Protein AF-A0A3D4YLK8-F1 (afdb_monomer)

Nearest PDB structures (foldseek):
  4l7t-assembly1_A  TM=2.571E-01  e=5.185E+00  Bacteroides fragilis NCTC 9343
  7n6g-assembly1_1N  TM=1.766E-01  e=8.362E+00  Chlamydomonas reinhardtii

Structure (mmCIF, N/CA/C/O backbone):
data_AF-A0A3D4YLK8-F1
#
_entry.id   AF-A0A3D4YLK8-F1
#
loop_
_atom_site.group_PDB
_atom_site.id
_atom_site.type_symbol
_atom_site.label_atom_id
_atom_site.label_alt_id
_atom_site.label_comp_id
_atom_site.label_asym_id
_atom_site.label_entity_id
_atom_site.label_seq_id
_atom_site.pdbx_PDB_ins_code
_atom_site.Cartn_x
_atom_site.Cartn_y
_atom_site.Cartn_z
_atom_site.occupancy
_atom_site.B_iso_or_equiv
_atom_site.auth_seq_id
_atom_site.auth_comp_id
_atom_site.auth_asym_id
_atom_site.auth_atom_id
_atom_site.pdbx_PDB_model_num
ATOM 1 N N . MET A 1 1 ? 10.518 -6.951 -4.422 1.00 59.66 1 MET A N 1
ATOM 2 C CA . MET A 1 1 ? 11.025 -7.554 -3.168 1.00 59.66 1 MET A CA 1
ATOM 3 C C . MET A 1 1 ? 10.372 -6.796 -2.038 1.00 59.66 1 MET A C 1
ATOM 5 O O . MET A 1 1 ? 10.614 -5.602 -1.946 1.00 59.66 1 MET A O 1
ATOM 9 N N . ASP A 1 2 ? 9.575 -7.456 -1.205 1.00 64.88 2 ASP A N 1
ATOM 10 C CA . ASP A 1 2 ? 8.962 -6.783 -0.062 1.00 64.88 2 ASP A CA 1
ATOM 11 C C . ASP A 1 2 ? 9.838 -6.940 1.177 1.00 64.88 2 ASP A C 1
ATOM 13 O O . ASP A 1 2 ? 10.050 -8.053 1.664 1.00 64.88 2 ASP A O 1
ATOM 17 N N . TYR A 1 3 ? 10.297 -5.823 1.742 1.00 71.12 3 TYR A N 1
ATOM 18 C CA . TYR A 1 3 ? 10.792 -5.815 3.115 1.00 71.12 3 TYR A CA 1
ATOM 19 C C . TYR A 1 3 ? 9.595 -5.954 4.060 1.00 71.12 3 TYR A C 1
ATOM 21 O O . TYR A 1 3 ? 8.990 -4.958 4.438 1.00 71.12 3 TYR A O 1
ATOM 29 N N . SER A 1 4 ? 9.215 -7.179 4.420 1.00 73.62 4 SER A N 1
ATOM 30 C CA . SER A 1 4 ? 8.048 -7.430 5.275 1.00 73.62 4 SER A CA 1
ATOM 31 C C . SER A 1 4 ? 8.430 -8.143 6.560 1.00 73.62 4 SER A C 1
ATOM 33 O O . SER A 1 4 ? 9.078 -9.185 6.535 1.00 73.62 4 SER A O 1
ATOM 35 N N . ARG A 1 5 ? 8.003 -7.583 7.698 1.00 75.50 5 ARG A N 1
ATOM 36 C CA . ARG A 1 5 ? 8.274 -8.145 9.032 1.00 75.50 5 ARG A CA 1
ATOM 37 C C . ARG A 1 5 ? 7.361 -9.310 9.402 1.00 75.50 5 ARG A C 1
ATOM 39 O O . ARG A 1 5 ? 7.749 -10.132 10.219 1.00 75.50 5 ARG A O 1
ATOM 46 N N . PHE A 1 6 ? 6.172 -9.385 8.810 1.00 79.12 6 PHE A N 1
ATOM 47 C CA . PHE A 1 6 ? 5.219 -10.476 9.002 1.00 79.12 6 PHE A CA 1
ATOM 48 C C . PHE A 1 6 ? 4.384 -10.647 7.736 1.00 79.12 6 PHE A C 1
ATOM 50 O O . PHE A 1 6 ? 4.099 -9.669 7.041 1.00 79.12 6 PHE A O 1
ATOM 57 N N . ASN A 1 7 ? 3.952 -11.875 7.453 1.00 85.62 7 ASN A N 1
ATOM 58 C CA . ASN A 1 7 ? 2.941 -12.108 6.429 1.00 85.62 7 ASN A CA 1
ATOM 59 C C . ASN A 1 7 ? 1.551 -11.743 6.980 1.00 85.62 7 ASN A C 1
ATOM 61 O O . ASN A 1 7 ? 0.948 -12.527 7.709 1.00 85.62 7 ASN A O 1
ATOM 65 N N . TYR A 1 8 ? 1.038 -10.560 6.629 1.00 88.25 8 TYR A N 1
ATOM 66 C CA . TYR A 1 8 ? -0.307 -10.124 7.030 1.00 88.25 8 TYR A CA 1
ATOM 67 C C . TYR A 1 8 ? -1.415 -10.586 6.071 1.00 88.25 8 TYR A C 1
ATOM 69 O O . TYR A 1 8 ? -2.594 -10.397 6.368 1.00 88.25 8 TYR A O 1
ATOM 77 N N . VAL A 1 9 ? -1.068 -11.211 4.943 1.00 92.50 9 VAL A N 1
ATOM 78 C CA . VAL A 1 9 ? -2.023 -11.661 3.917 1.00 92.50 9 VAL A CA 1
ATOM 79 C C . VAL A 1 9 ? -2.554 -13.059 4.217 1.00 92.50 9 VAL A C 1
ATOM 81 O O . VAL A 1 9 ? -3.746 -13.307 4.025 1.00 92.50 9 VAL A O 1
ATOM 84 N N . ALA A 1 10 ? -1.696 -13.952 4.713 1.00 93.44 10 ALA A N 1
ATOM 85 C CA . ALA A 1 10 ? -2.058 -15.319 5.073 1.00 93.44 10 ALA A CA 1
ATOM 86 C C . ALA A 1 10 ? -3.246 -15.345 6.044 1.00 93.44 10 ALA A C 1
ATOM 88 O O . ALA A 1 10 ? -3.291 -14.594 7.022 1.00 93.44 10 ALA A O 1
ATOM 89 N N . GLN A 1 11 ? -4.221 -16.203 5.768 1.00 94.88 11 GLN A N 1
ATOM 90 C CA . GLN A 1 11 ? -5.397 -16.404 6.602 1.00 94.88 11 GLN A CA 1
ATOM 91 C C . GLN A 1 11 ? -5.297 -17.735 7.361 1.00 94.88 11 GLN A C 1
ATOM 93 O O . GLN A 1 11 ? -4.636 -18.662 6.891 1.00 94.88 11 GLN A O 1
ATOM 98 N N . PRO A 1 12 ? -5.965 -17.878 8.522 1.00 92.62 12 PRO A N 1
ATOM 99 C CA . PRO A 1 12 ? -5.984 -19.143 9.260 1.00 92.62 12 PRO A CA 1
ATOM 100 C C . PRO A 1 12 ? -6.415 -20.344 8.405 1.00 92.62 12 PRO A C 1
ATOM 102 O O . PRO A 1 12 ? -5.896 -21.444 8.572 1.00 92.62 12 PRO A O 1
ATOM 105 N N . GLU A 1 13 ? -7.335 -20.125 7.465 1.00 95.50 13 GLU A N 1
ATOM 106 C CA . GLU A 1 13 ? -7.874 -21.152 6.573 1.00 95.50 13 GLU A CA 1
ATOM 107 C C . GLU A 1 13 ? -6.857 -21.649 5.527 1.00 95.50 13 GLU A C 1
ATOM 109 O O . GLU A 1 13 ? -7.049 -22.723 4.956 1.00 95.50 13 GLU A O 1
ATOM 114 N N . ASP A 1 14 ? -5.753 -20.924 5.315 1.00 95.00 14 ASP A N 1
ATOM 115 C CA . ASP A 1 14 ? -4.678 -21.326 4.401 1.00 95.00 14 ASP A CA 1
ATOM 116 C C . ASP A 1 14 ? -3.783 -22.428 4.999 1.00 95.00 14 ASP A C 1
ATOM 118 O O . ASP A 1 14 ? -3.022 -23.064 4.274 1.00 95.00 14 ASP A O 1
ATOM 122 N N . ASN A 1 15 ? -3.878 -22.682 6.313 1.00 93.50 15 ASN A N 1
ATOM 123 C CA . ASN A 1 15 ? -3.117 -23.713 7.035 1.00 93.50 15 ASN A CA 1
ATOM 124 C C . ASN A 1 15 ? -1.590 -23.645 6.808 1.00 93.50 15 ASN A C 1
ATOM 126 O O . ASN A 1 15 ? -0.905 -24.670 6.803 1.00 93.50 15 ASN A O 1
ATOM 130 N N . ILE A 1 16 ? -1.049 -22.437 6.627 1.00 91.94 16 ILE A N 1
ATOM 131 C CA . ILE A 1 16 ? 0.391 -22.213 6.471 1.00 91.94 16 ILE A CA 1
ATOM 132 C C . ILE A 1 16 ? 1.078 -22.423 7.825 1.00 91.94 16 ILE A C 1
ATOM 134 O O . ILE A 1 16 ? 0.608 -21.935 8.857 1.00 91.94 16 ILE A O 1
ATOM 138 N N . ALA A 1 17 ? 2.196 -23.150 7.838 1.00 90.00 17 ALA A N 1
ATOM 139 C CA . ALA A 1 17 ? 2.952 -23.366 9.063 1.00 90.00 17 ALA A CA 1
ATOM 140 C C . ALA A 1 17 ? 3.498 -22.036 9.610 1.00 90.00 17 ALA A C 1
ATOM 142 O O . ALA A 1 17 ? 3.922 -21.166 8.854 1.00 90.00 17 ALA A O 1
ATOM 143 N N . LEU A 1 18 ? 3.554 -21.895 10.941 1.00 85.25 18 LEU A N 1
ATOM 144 C CA . LEU A 1 18 ? 4.054 -20.673 11.587 1.00 85.25 18 LEU A CA 1
ATOM 145 C C . LEU A 1 18 ? 5.471 -20.299 11.113 1.00 85.25 18 LEU A C 1
ATOM 147 O O . LEU A 1 18 ? 5.769 -19.126 10.917 1.00 85.25 18 LEU A O 1
ATOM 151 N N . ALA A 1 19 ? 6.329 -21.298 10.896 1.00 86.62 19 ALA A N 1
ATOM 152 C CA . ALA A 1 19 ? 7.689 -21.089 10.404 1.00 86.62 19 ALA A CA 1
ATOM 153 C C . ALA A 1 19 ? 7.737 -20.454 9.001 1.00 86.62 19 ALA A C 1
ATOM 155 O O . ALA A 1 19 ? 8.701 -19.762 8.694 1.00 86.62 19 ALA A O 1
ATOM 156 N N . ASP A 1 20 ? 6.691 -20.638 8.192 1.00 85.38 20 ASP A N 1
ATOM 157 C CA . ASP A 1 20 ? 6.612 -20.148 6.812 1.00 85.38 20 ASP A CA 1
ATOM 158 C C . ASP A 1 20 ? 5.957 -18.756 6.704 1.00 85.38 20 ASP A C 1
ATOM 160 O O . ASP A 1 20 ? 5.939 -18.158 5.629 1.00 85.38 20 ASP A O 1
ATOM 164 N N . ILE A 1 21 ? 5.420 -18.215 7.807 1.00 84.19 21 ILE A N 1
ATOM 165 C CA . ILE A 1 21 ? 4.875 -16.841 7.880 1.00 84.19 21 ILE A CA 1
ATOM 166 C C . ILE A 1 21 ? 5.790 -15.862 8.631 1.00 84.19 21 ILE A C 1
ATOM 168 O O . ILE A 1 21 ? 5.500 -14.662 8.682 1.00 84.19 21 ILE A O 1
ATOM 172 N N . VAL A 1 22 ? 6.896 -16.360 9.190 1.00 83.69 22 VAL A N 1
ATOM 173 C CA . VAL A 1 22 ? 7.987 -15.555 9.755 1.00 83.69 22 VAL A CA 1
ATOM 174 C C . VAL A 1 22 ? 8.966 -15.190 8.628 1.00 83.69 22 VAL A C 1
ATOM 176 O O . VAL A 1 22 ? 9.248 -16.039 7.781 1.00 83.69 22 VAL A O 1
ATOM 179 N N . PRO A 1 23 ? 9.501 -13.955 8.579 1.00 82.62 23 PRO A N 1
ATOM 180 C CA . PRO A 1 23 ? 10.422 -13.554 7.519 1.00 82.62 23 PRO A CA 1
ATOM 181 C C . PRO A 1 23 ? 11.670 -14.434 7.448 1.00 82.62 23 PRO A C 1
ATOM 183 O O . PRO A 1 23 ? 12.274 -14.774 8.466 1.00 82.62 23 PRO A O 1
ATOM 186 N N . GLY A 1 24 ? 12.093 -14.732 6.225 1.00 86.00 24 GLY A N 1
ATOM 187 C CA . GLY A 1 24 ? 13.302 -15.490 5.926 1.00 86.00 24 GLY A CA 1
ATOM 188 C C . GLY A 1 24 ? 13.915 -15.055 4.597 1.00 86.00 24 GLY A C 1
ATOM 189 O O . GLY A 1 24 ? 13.564 -14.012 4.054 1.00 86.00 24 GLY A O 1
ATOM 190 N N . ILE A 1 25 ? 14.829 -15.868 4.064 1.00 87.06 25 ILE A N 1
ATOM 191 C CA . ILE A 1 25 ? 15.484 -15.607 2.775 1.00 87.06 25 ILE A CA 1
ATOM 192 C C . ILE A 1 25 ? 14.524 -15.968 1.635 1.00 87.06 25 ILE A C 1
ATOM 194 O O . ILE A 1 25 ? 14.242 -17.150 1.394 1.00 87.06 25 ILE A O 1
ATOM 198 N N . GLY A 1 26 ? 14.055 -14.954 0.913 1.00 86.88 26 GLY A N 1
ATOM 199 C CA . GLY A 1 26 ? 13.123 -15.088 -0.196 1.00 86.88 26 GLY A CA 1
ATOM 200 C C . GLY A 1 26 ? 13.788 -15.412 -1.542 1.00 86.88 26 GLY A C 1
ATOM 201 O O . GLY A 1 26 ? 15.016 -15.457 -1.669 1.00 86.88 26 GLY A O 1
ATOM 202 N N . PRO A 1 27 ? 12.979 -15.638 -2.595 1.00 89.25 27 PRO A N 1
ATOM 203 C CA . PRO A 1 27 ? 13.482 -15.874 -3.947 1.00 89.25 27 PRO A CA 1
ATOM 204 C C . PRO A 1 27 ? 14.360 -14.734 -4.471 1.00 89.25 27 PRO A C 1
ATOM 206 O O . PRO A 1 27 ? 15.387 -15.005 -5.092 1.00 89.25 27 PRO A O 1
ATOM 209 N N . TYR A 1 28 ? 13.972 -13.481 -4.205 1.00 89.50 28 TYR A N 1
ATOM 210 C CA . TYR A 1 28 ? 14.751 -12.311 -4.607 1.00 89.50 28 TYR A CA 1
ATOM 211 C C . TYR A 1 28 ? 16.116 -12.279 -3.916 1.00 89.50 28 TYR A C 1
ATOM 213 O O . TYR A 1 28 ? 17.111 -12.073 -4.594 1.00 89.50 28 TYR A O 1
ATOM 221 N N . ASP A 1 29 ? 16.190 -12.554 -2.608 1.00 90.62 29 ASP A N 1
ATOM 222 C CA . ASP A 1 29 ? 17.460 -12.580 -1.869 1.00 90.62 29 ASP A CA 1
ATOM 223 C C . ASP A 1 29 ? 18.439 -13.584 -2.476 1.00 90.62 29 ASP A C 1
ATOM 225 O O . ASP A 1 29 ? 19.588 -13.256 -2.759 1.00 90.62 29 ASP A O 1
ATOM 229 N N . LYS A 1 30 ? 17.971 -14.812 -2.740 1.00 93.81 30 LYS A N 1
ATOM 230 C CA . LYS A 1 30 ? 18.795 -15.859 -3.365 1.00 93.81 30 LYS A CA 1
ATOM 231 C C . LYS A 1 30 ? 19.276 -15.438 -4.750 1.00 93.81 30 LYS A C 1
ATOM 233 O O . LYS A 1 30 ? 20.430 -15.679 -5.096 1.00 93.81 30 LYS A O 1
ATOM 238 N N . TYR A 1 31 ? 18.397 -14.817 -5.531 1.00 94.94 31 TYR A N 1
ATOM 239 C CA . TYR A 1 31 ? 18.725 -14.320 -6.861 1.00 94.94 31 TYR A CA 1
ATOM 240 C C . TYR A 1 31 ? 19.724 -13.157 -6.817 1.00 94.94 31 TYR A C 1
ATOM 242 O O . TYR A 1 31 ? 20.703 -13.185 -7.554 1.00 94.94 31 TYR A O 1
ATOM 250 N N . ALA A 1 32 ? 19.537 -12.186 -5.925 1.00 93.69 32 ALA A N 1
ATOM 251 C CA . ALA A 1 32 ? 20.440 -11.054 -5.751 1.00 93.69 32 ALA A CA 1
ATOM 252 C C . ALA A 1 32 ? 21.822 -11.502 -5.251 1.00 93.69 32 ALA A C 1
ATOM 254 O O . ALA A 1 32 ? 22.837 -11.022 -5.750 1.00 93.69 32 ALA A O 1
ATOM 255 N N . ILE A 1 33 ? 21.873 -12.472 -4.328 1.00 95.31 33 ILE A N 1
ATOM 256 C CA . ILE A 1 33 ? 23.126 -13.095 -3.880 1.00 95.31 33 ILE A CA 1
ATOM 257 C C . ILE A 1 33 ? 23.811 -13.805 -5.049 1.00 95.31 33 ILE A C 1
ATOM 259 O O . ILE A 1 33 ? 25.003 -13.615 -5.263 1.00 95.31 33 ILE A O 1
ATOM 263 N N . MET A 1 34 ? 23.072 -14.595 -5.833 1.00 96.00 34 MET A N 1
ATOM 264 C CA . MET A 1 34 ? 23.623 -15.244 -7.023 1.00 96.00 34 MET A CA 1
ATOM 265 C C . MET A 1 34 ? 24.185 -14.203 -7.995 1.00 96.00 34 MET A C 1
ATOM 267 O O . MET A 1 34 ? 25.348 -14.302 -8.375 1.00 96.00 34 MET A O 1
ATOM 271 N N . TRP A 1 35 ? 23.405 -13.181 -8.344 1.00 95.69 35 TRP A N 1
ATOM 272 C CA . TRP A 1 35 ? 23.815 -12.161 -9.305 1.00 95.69 35 TRP A CA 1
ATOM 273 C C . TRP A 1 35 ? 25.046 -11.376 -8.831 1.00 95.69 35 TRP A C 1
ATOM 275 O O . TRP A 1 35 ? 25.960 -11.150 -9.615 1.00 95.69 35 TRP A O 1
ATOM 285 N N . GLY A 1 36 ? 25.096 -10.998 -7.549 1.00 94.94 36 GLY A N 1
ATOM 286 C CA . GLY A 1 36 ? 26.172 -10.173 -6.993 1.00 94.94 36 GLY A CA 1
ATOM 287 C C . GLY A 1 36 ? 27.444 -10.926 -6.591 1.00 94.94 36 GLY A C 1
ATOM 288 O O . GLY A 1 36 ? 28.478 -10.288 -6.419 1.00 94.94 36 GLY A O 1
ATOM 289 N N . TYR A 1 37 ? 27.387 -12.253 -6.415 1.00 95.69 37 TYR A N 1
ATOM 290 C CA . TYR A 1 37 ? 28.507 -13.029 -5.856 1.00 95.69 37 TYR A CA 1
ATOM 291 C C . TYR A 1 37 ? 28.912 -14.264 -6.668 1.00 95.69 37 TYR A C 1
ATOM 293 O O . TYR A 1 37 ? 29.878 -14.933 -6.294 1.00 95.69 37 TYR A O 1
ATOM 301 N N . THR A 1 38 ? 28.221 -14.600 -7.761 1.00 96.25 38 THR A N 1
ATOM 302 C CA . THR A 1 38 ? 28.638 -15.726 -8.613 1.00 96.25 38 THR A CA 1
ATOM 303 C C . THR A 1 38 ? 29.879 -15.341 -9.423 1.00 96.25 38 THR A C 1
ATOM 305 O O . THR A 1 38 ? 29.810 -14.388 -10.198 1.00 96.25 38 THR A O 1
ATOM 308 N N . PRO A 1 39 ? 31.003 -16.079 -9.314 1.00 94.94 39 PRO A N 1
ATOM 309 C CA . PRO A 1 39 ? 32.201 -15.783 -10.094 1.00 94.94 39 PRO A CA 1
ATOM 310 C C . PRO A 1 39 ? 31.964 -15.937 -11.600 1.00 94.94 39 PRO A C 1
ATOM 312 O O . PRO A 1 39 ? 31.459 -16.968 -12.052 1.00 94.94 39 PRO A O 1
ATOM 315 N N . ILE A 1 40 ? 32.400 -14.952 -12.387 1.00 97.06 40 ILE A N 1
ATOM 316 C CA . ILE A 1 40 ? 32.355 -15.002 -13.852 1.00 97.06 40 ILE A CA 1
ATOM 317 C C . ILE A 1 40 ? 33.729 -15.446 -14.356 1.00 97.06 40 ILE A C 1
ATOM 319 O O . ILE A 1 40 ? 34.684 -14.675 -14.425 1.00 97.06 40 ILE A O 1
ATOM 323 N N . SER A 1 41 ? 33.848 -16.737 -14.671 1.00 94.56 41 SER A N 1
ATOM 324 C CA . SER A 1 41 ? 35.113 -17.310 -15.136 1.00 94.56 41 SER A CA 1
ATOM 325 C C . SER A 1 41 ? 35.570 -16.656 -16.442 1.00 94.56 41 SER A C 1
ATOM 327 O O . SER A 1 41 ? 34.792 -16.534 -17.386 1.00 94.56 41 SER A O 1
ATOM 329 N N . GLY A 1 42 ? 36.843 -16.265 -16.497 1.00 92.62 42 GLY A N 1
ATOM 330 C CA . GLY A 1 42 ? 37.451 -15.658 -17.682 1.00 92.62 42 GLY A CA 1
ATOM 331 C C . GLY A 1 42 ? 37.269 -14.145 -17.802 1.00 92.62 42 GLY A C 1
ATOM 332 O O . GLY A 1 42 ? 37.846 -13.572 -18.718 1.00 92.62 42 GLY A O 1
ATOM 333 N N . ALA A 1 43 ? 36.534 -13.498 -16.890 1.00 95.38 43 ALA A N 1
ATOM 334 C CA . ALA A 1 43 ? 36.568 -12.047 -16.758 1.00 95.38 43 ALA A CA 1
ATOM 335 C C . ALA A 1 43 ? 37.763 -11.625 -15.886 1.00 95.38 43 ALA A C 1
ATOM 337 O O . ALA A 1 43 ? 37.981 -12.149 -14.791 1.00 95.38 43 ALA A O 1
ATOM 338 N N . HIS A 1 44 ? 38.552 -10.680 -16.383 1.00 95.25 44 HIS A N 1
ATOM 339 C CA . HIS A 1 44 ? 39.740 -10.126 -15.733 1.00 95.25 44 HIS A CA 1
ATOM 340 C C . HIS A 1 44 ? 39.558 -8.659 -15.321 1.00 95.25 44 HIS A C 1
ATOM 342 O O . HIS A 1 44 ? 40.458 -8.063 -14.727 1.00 95.25 44 HIS A O 1
ATOM 348 N N . SER A 1 45 ? 38.397 -8.072 -15.619 1.00 96.00 45 SER A N 1
ATOM 349 C CA . SER A 1 45 ? 38.006 -6.725 -15.210 1.00 96.00 45 SER A CA 1
ATOM 350 C C . SER A 1 45 ? 36.489 -6.617 -15.042 1.00 96.00 45 SER A C 1
ATOM 352 O O . SER A 1 45 ? 35.735 -7.420 -15.589 1.00 96.00 45 SER A O 1
ATOM 354 N N . SER A 1 46 ? 36.030 -5.581 -14.337 1.00 93.50 46 SER A N 1
ATOM 355 C CA . SER A 1 46 ? 34.598 -5.318 -14.145 1.00 93.50 46 SER A CA 1
ATOM 356 C C . SER A 1 46 ? 33.843 -5.077 -15.455 1.00 93.50 46 SER A C 1
ATOM 358 O O . SER A 1 46 ? 32.663 -5.395 -15.548 1.00 93.50 46 SER A O 1
ATOM 360 N N . ASP A 1 47 ? 34.495 -4.514 -16.478 1.00 96.06 47 ASP A N 1
ATOM 361 C CA . ASP A 1 47 ? 33.852 -4.284 -17.776 1.00 96.06 47 ASP A CA 1
ATOM 362 C C . ASP A 1 47 ? 33.609 -5.590 -18.544 1.00 96.06 47 ASP A C 1
ATOM 364 O O . ASP A 1 47 ? 32.591 -5.717 -19.226 1.00 96.06 47 ASP A O 1
ATOM 368 N N . GLU A 1 48 ? 34.493 -6.580 -18.388 1.00 97.31 48 GLU A N 1
ATOM 369 C CA . GLU A 1 48 ? 34.347 -7.906 -19.004 1.00 97.31 48 GLU A CA 1
ATOM 370 C C . GLU A 1 48 ? 33.200 -8.723 -18.387 1.00 97.31 48 GLU A C 1
ATOM 372 O O . GLU A 1 48 ? 32.631 -9.585 -19.054 1.00 97.31 48 GLU A O 1
ATOM 377 N N . GLU A 1 49 ? 32.799 -8.422 -17.148 1.00 96.31 49 GLU A N 1
ATOM 378 C CA . GLU A 1 49 ? 31.667 -9.075 -16.475 1.00 96.31 49 GLU A CA 1
ATOM 379 C C . GLU A 1 49 ? 30.299 -8.584 -16.977 1.00 96.31 49 GLU A C 1
ATOM 381 O O . GLU A 1 49 ? 29.303 -9.313 -16.908 1.00 96.31 49 GLU A O 1
ATOM 386 N N . ARG A 1 50 ? 30.228 -7.358 -17.516 1.00 94.06 50 ARG A N 1
ATOM 387 C CA . ARG A 1 50 ? 28.963 -6.665 -17.834 1.00 94.06 50 ARG A CA 1
ATOM 388 C C . ARG A 1 50 ? 28.019 -7.445 -18.754 1.00 94.06 50 ARG A C 1
ATOM 390 O O . ARG A 1 50 ? 26.826 -7.440 -18.455 1.00 94.06 50 ARG A O 1
ATOM 397 N N . PRO A 1 51 ? 28.470 -8.108 -19.840 1.00 93.75 51 PRO A N 1
ATOM 398 C CA . PRO A 1 51 ? 27.564 -8.865 -20.705 1.00 93.75 51 PRO A CA 1
ATOM 399 C C . PRO A 1 51 ? 26.873 -10.020 -19.969 1.00 93.75 51 PRO A C 1
ATOM 401 O O . PRO A 1 51 ? 25.669 -10.219 -20.122 1.00 93.75 51 PRO A O 1
ATOM 404 N N . THR A 1 52 ? 27.617 -10.743 -19.128 1.00 95.94 52 THR A N 1
ATOM 405 C CA . THR A 1 52 ? 27.088 -11.849 -18.320 1.00 95.94 52 THR A CA 1
ATOM 406 C C . THR A 1 52 ? 26.134 -11.333 -17.243 1.00 95.94 52 THR A C 1
ATOM 408 O O . THR A 1 52 ? 25.044 -11.877 -17.074 1.00 95.94 52 THR A O 1
ATOM 411 N N . LEU A 1 53 ? 26.499 -10.241 -16.563 1.00 94.81 53 LEU A N 1
ATOM 412 C CA . LEU A 1 53 ? 25.649 -9.609 -15.552 1.00 94.81 53 LEU A CA 1
ATOM 413 C C . LEU A 1 53 ? 24.342 -9.062 -16.147 1.00 94.81 53 LEU A C 1
ATOM 415 O O . LEU A 1 53 ? 23.291 -9.242 -15.530 1.00 94.81 53 LEU A O 1
ATOM 419 N N . ASP A 1 54 ? 24.372 -8.444 -17.337 1.00 92.50 54 ASP A N 1
ATOM 420 C CA . ASP A 1 54 ? 23.155 -8.011 -18.046 1.00 92.50 54 ASP A CA 1
ATOM 421 C C . ASP A 1 54 ? 22.283 -9.218 -18.403 1.00 92.50 54 ASP A C 1
ATOM 423 O O . ASP A 1 54 ? 21.084 -9.206 -18.129 1.00 92.50 54 ASP A O 1
ATOM 427 N N . GLN A 1 55 ? 22.882 -10.293 -18.930 1.00 92.81 55 GLN A N 1
ATOM 428 C CA . GLN A 1 55 ? 22.158 -11.522 -19.251 1.00 92.81 55 GLN A CA 1
ATOM 429 C C . GLN A 1 55 ? 21.465 -12.117 -18.019 1.00 92.81 55 GLN A C 1
ATOM 431 O O . GLN A 1 55 ? 20.285 -12.463 -18.092 1.00 92.81 55 GLN A O 1
ATOM 436 N N . TRP A 1 56 ? 22.166 -12.230 -16.888 1.00 94.88 56 TRP A N 1
ATOM 437 C CA . TRP A 1 56 ? 21.570 -12.720 -15.644 1.00 94.88 56 TRP A CA 1
ATOM 438 C C . TRP A 1 56 ? 20.473 -11.784 -15.147 1.00 94.88 56 TRP A C 1
ATOM 440 O O . TRP A 1 56 ? 19.403 -12.265 -14.779 1.00 94.88 56 TRP A O 1
ATOM 450 N N . ALA A 1 57 ? 20.686 -10.466 -15.226 1.00 92.12 57 ALA A N 1
ATOM 451 C CA . ALA A 1 57 ? 19.690 -9.470 -14.846 1.00 92.12 57 ALA A CA 1
ATOM 452 C C . ALA A 1 57 ? 18.381 -9.616 -15.643 1.00 92.12 57 ALA A C 1
ATOM 454 O O . ALA A 1 57 ? 17.317 -9.298 -15.111 1.00 92.12 57 ALA A O 1
ATOM 455 N N . ARG A 1 58 ? 18.417 -10.129 -16.885 1.00 92.00 58 ARG A N 1
ATOM 456 C CA . ARG A 1 58 ? 17.217 -10.297 -17.732 1.00 92.00 58 ARG A CA 1
ATOM 457 C C . ARG A 1 58 ? 16.248 -11.366 -17.256 1.00 92.00 58 ARG A C 1
ATOM 459 O O . ARG A 1 58 ? 15.111 -11.382 -17.720 1.00 92.00 58 ARG A O 1
ATOM 466 N N . VAL A 1 59 ? 16.610 -12.220 -16.298 1.00 91.94 59 VAL A N 1
ATOM 467 C CA . VAL A 1 59 ? 15.640 -13.174 -15.729 1.00 91.94 59 VAL A CA 1
ATOM 468 C C . VAL A 1 59 ? 14.443 -12.429 -15.112 1.00 91.94 59 VAL A C 1
ATOM 470 O O . VAL A 1 59 ? 13.308 -12.899 -15.209 1.00 91.94 59 VAL A O 1
ATOM 473 N N . GLN A 1 60 ? 14.656 -11.213 -14.595 1.00 89.38 60 GLN A N 1
ATOM 474 C CA . GLN A 1 60 ? 13.590 -10.347 -14.079 1.00 89.38 60 GLN A CA 1
ATOM 475 C C . GLN A 1 60 ? 12.526 -9.959 -15.126 1.00 89.38 60 GLN A C 1
ATOM 477 O O . GLN A 1 60 ? 11.400 -9.603 -14.764 1.00 89.38 60 GLN A O 1
ATOM 482 N N . ASP A 1 61 ? 12.849 -10.038 -16.423 1.00 89.50 61 ASP A N 1
ATOM 483 C CA . ASP A 1 61 ? 11.903 -9.726 -17.497 1.00 89.50 61 ASP A CA 1
ATOM 484 C C . ASP A 1 61 ? 10.737 -10.726 -17.495 1.00 89.50 61 ASP A C 1
ATOM 486 O O . ASP A 1 61 ? 9.586 -10.341 -17.709 1.00 89.50 61 ASP A O 1
ATOM 490 N N . THR A 1 62 ? 11.021 -11.990 -17.164 1.00 90.75 62 THR A N 1
ATOM 491 C CA . THR A 1 62 ? 10.046 -13.094 -17.169 1.00 90.75 62 THR A CA 1
ATOM 492 C C . THR A 1 62 ? 9.610 -13.540 -15.777 1.00 90.75 62 THR A C 1
ATOM 494 O O . THR A 1 62 ? 8.518 -14.088 -15.639 1.00 90.75 62 THR A O 1
ATOM 497 N N . VAL A 1 63 ? 10.423 -13.288 -14.746 1.00 91.19 63 VAL A N 1
ATOM 498 C CA . VAL A 1 63 ? 10.163 -13.698 -13.361 1.00 91.19 63 VAL A CA 1
ATOM 499 C C . VAL A 1 63 ? 9.888 -12.459 -12.500 1.00 91.19 63 VAL A C 1
ATOM 501 O O . VAL A 1 63 ? 10.833 -11.796 -12.067 1.00 91.19 63 VAL A O 1
ATOM 504 N N . PRO A 1 64 ? 8.613 -12.119 -12.218 1.00 85.25 64 PRO A N 1
ATOM 505 C CA . PRO A 1 64 ? 8.264 -10.851 -11.575 1.00 85.25 64 PRO A CA 1
ATOM 506 C C . PRO A 1 64 ? 8.910 -10.635 -10.203 1.00 85.25 64 PRO A C 1
ATOM 508 O O . PRO A 1 64 ? 9.342 -9.529 -9.903 1.00 85.25 64 PRO A O 1
ATOM 511 N N . TRP A 1 65 ? 9.052 -11.683 -9.388 1.00 84.00 65 TRP A N 1
ATOM 512 C CA . TRP A 1 65 ? 9.651 -11.577 -8.050 1.00 84.00 65 TRP A CA 1
ATOM 513 C C . TRP A 1 65 ? 11.186 -11.453 -8.053 1.00 84.00 65 TRP A C 1
ATOM 515 O O . TRP A 1 65 ? 11.780 -11.349 -6.983 1.00 84.00 65 TRP A O 1
ATOM 525 N N . TYR A 1 66 ? 11.840 -11.453 -9.222 1.00 89.81 66 TYR A N 1
ATOM 526 C CA . TYR A 1 66 ? 13.257 -11.084 -9.378 1.00 89.81 66 TYR A CA 1
ATOM 527 C C . TYR A 1 66 ? 13.456 -9.622 -9.779 1.00 89.81 66 TYR A C 1
ATOM 529 O O . TYR A 1 66 ? 14.592 -9.171 -9.912 1.00 89.81 66 TYR A O 1
ATOM 537 N N . ARG A 1 67 ? 12.367 -8.869 -9.960 1.00 86.00 67 ARG A N 1
ATOM 538 C CA . ARG A 1 67 ? 12.438 -7.444 -10.269 1.00 86.00 67 ARG A CA 1
ATOM 539 C C . ARG A 1 67 ? 12.856 -6.665 -9.032 1.00 86.00 67 ARG A C 1
ATOM 541 O O . ARG A 1 67 ? 12.256 -6.790 -7.959 1.00 86.00 67 ARG A O 1
ATOM 548 N N . PHE A 1 68 ? 13.887 -5.854 -9.216 1.00 81.56 68 PHE A N 1
ATOM 549 C CA . PHE A 1 68 ? 14.255 -4.822 -8.264 1.00 81.56 68 PHE A CA 1
ATOM 550 C C . PHE A 1 68 ? 13.327 -3.615 -8.427 1.00 81.56 68 PHE A C 1
ATOM 552 O O . PHE A 1 68 ? 12.899 -3.296 -9.538 1.00 81.56 68 PHE A O 1
ATOM 559 N N . SER A 1 69 ? 13.060 -2.923 -7.324 1.00 73.44 69 SER A N 1
ATOM 560 C CA . SER A 1 69 ? 12.516 -1.573 -7.356 1.00 73.44 69 SER A CA 1
ATOM 561 C C . SER A 1 69 ? 13.222 -0.710 -6.320 1.00 73.44 69 SER A C 1
ATOM 563 O O . SER A 1 69 ? 13.539 -1.199 -5.238 1.00 73.44 69 SER A O 1
ATOM 565 N N . ASP A 1 70 ? 13.428 0.563 -6.648 1.00 71.06 70 ASP A N 1
ATOM 566 C CA . ASP A 1 70 ? 14.062 1.562 -5.781 1.00 71.06 70 ASP A CA 1
ATOM 567 C C . ASP A 1 70 ? 13.035 2.333 -4.928 1.00 71.06 70 ASP A C 1
ATOM 569 O O . ASP A 1 70 ? 13.290 3.434 -4.454 1.00 71.06 70 ASP A O 1
ATOM 573 N N . ASN A 1 71 ? 11.826 1.779 -4.760 1.00 65.31 71 ASN A N 1
ATOM 574 C CA . ASN A 1 71 ? 10.709 2.425 -4.062 1.00 65.31 71 ASN A CA 1
ATOM 575 C C . ASN A 1 71 ? 10.435 3.854 -4.579 1.00 65.31 71 ASN A C 1
ATOM 577 O O . ASN A 1 71 ? 10.280 4.795 -3.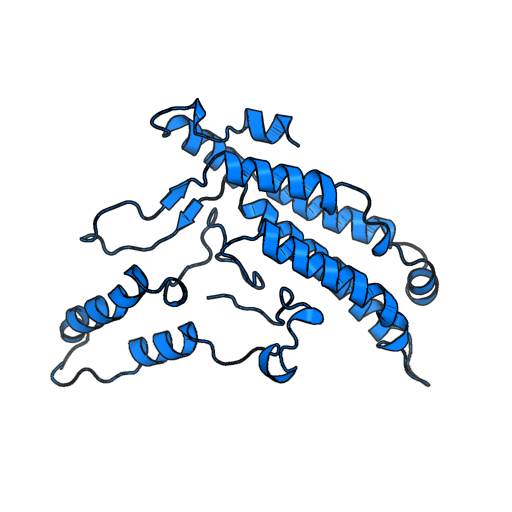799 1.00 65.31 71 ASN A O 1
ATOM 581 N N . ASN A 1 72 ? 10.394 4.008 -5.907 1.00 64.81 72 ASN A N 1
ATOM 582 C CA . ASN A 1 72 ? 10.232 5.304 -6.565 1.00 64.81 72 ASN A CA 1
ATOM 583 C C . ASN A 1 72 ? 8.985 6.053 -6.105 1.00 64.81 72 ASN A C 1
ATOM 585 O O . ASN A 1 72 ? 7.914 5.474 -5.899 1.00 64.81 72 ASN A O 1
ATOM 589 N N . GLU A 1 73 ? 9.091 7.378 -6.087 1.00 64.19 73 GLU A N 1
ATOM 590 C CA . GLU A 1 73 ? 7.936 8.244 -5.923 1.00 64.19 73 GLU A CA 1
ATOM 591 C C . GLU A 1 73 ? 6.913 7.988 -7.046 1.00 64.19 73 GLU A C 1
ATOM 593 O O . GLU A 1 73 ? 7.172 8.245 -8.217 1.00 64.19 73 GLU A O 1
ATOM 598 N N . GLY A 1 74 ? 5.739 7.459 -6.688 1.00 61.38 74 GLY A N 1
ATOM 599 C CA . GLY A 1 74 ? 4.677 7.115 -7.644 1.00 61.38 74 GLY A CA 1
ATOM 600 C C . GLY A 1 74 ? 4.634 5.659 -8.102 1.00 61.38 74 GLY A C 1
ATOM 601 O O . GLY A 1 74 ? 3.663 5.273 -8.753 1.00 61.38 74 GLY A O 1
ATOM 602 N N . GLY A 1 75 ? 5.605 4.833 -7.706 1.00 63.09 75 GLY A N 1
ATOM 603 C CA . GLY A 1 75 ? 5.511 3.385 -7.873 1.00 63.09 75 GLY A CA 1
ATOM 604 C C . GLY A 1 75 ? 4.452 2.786 -6.946 1.00 63.09 75 GLY A C 1
ATOM 605 O O . GLY A 1 75 ? 4.443 3.062 -5.742 1.00 63.09 75 GLY A O 1
ATOM 606 N N . TYR A 1 76 ? 3.561 1.953 -7.490 1.00 70.50 76 TYR A N 1
ATOM 607 C CA . TYR A 1 76 ? 2.749 1.056 -6.663 1.00 70.50 76 TYR A CA 1
ATOM 608 C C . TYR A 1 76 ? 3.450 -0.296 -6.530 1.00 70.50 76 TYR A C 1
ATOM 610 O O . TYR A 1 76 ? 4.200 -0.717 -7.409 1.00 70.50 76 TYR A O 1
ATOM 618 N N . GLY A 1 77 ? 3.181 -0.986 -5.425 1.00 65.38 77 GLY A N 1
ATOM 619 C CA . GLY A 1 77 ? 3.686 -2.336 -5.202 1.00 65.38 77 GLY A CA 1
ATOM 620 C C . GLY A 1 77 ? 5.209 -2.434 -5.054 1.00 65.38 77 GLY A C 1
ATOM 621 O O . GLY A 1 77 ? 5.824 -3.435 -5.386 1.00 65.38 77 GLY A O 1
ATOM 622 N N . THR A 1 78 ? 5.838 -1.353 -4.608 1.00 68.00 78 THR A N 1
ATOM 623 C CA . THR A 1 78 ? 7.278 -1.282 -4.350 1.00 68.00 78 THR A CA 1
ATOM 624 C C . THR A 1 78 ? 7.472 -0.580 -3.017 1.00 68.00 78 THR A C 1
ATOM 626 O O . THR A 1 78 ? 8.089 0.476 -2.932 1.00 68.00 78 THR A O 1
ATOM 629 N N . LEU A 1 79 ? 6.762 -1.055 -1.999 1.00 72.00 79 LEU A N 1
ATOM 630 C CA . LEU A 1 79 ? 6.715 -0.419 -0.693 1.00 72.00 79 LEU A CA 1
ATOM 631 C C . LEU A 1 79 ? 7.237 -1.394 0.345 1.00 72.00 79 LEU A C 1
ATOM 633 O O . LEU A 1 79 ? 7.036 -2.604 0.268 1.00 72.00 79 LEU A O 1
ATOM 637 N N . ASN A 1 80 ? 7.887 -0.839 1.357 1.00 75.69 80 ASN A N 1
ATOM 638 C CA . ASN A 1 80 ? 8.221 -1.619 2.531 1.00 75.69 80 ASN A CA 1
ATOM 639 C C . ASN A 1 80 ? 6.931 -2.068 3.223 1.00 75.69 80 ASN A C 1
ATOM 641 O O . ASN A 1 80 ? 5.951 -1.331 3.273 1.00 75.69 80 ASN A O 1
ATOM 645 N N . GLU A 1 81 ? 6.967 -3.272 3.778 1.00 78.50 81 GLU A N 1
ATOM 646 C CA . GLU A 1 81 ? 5.872 -3.920 4.494 1.00 78.50 81 GLU A CA 1
ATOM 647 C C . GLU A 1 81 ? 4.611 -4.137 3.634 1.00 78.50 81 GLU A C 1
ATOM 649 O O . GLU A 1 81 ? 3.519 -4.245 4.176 1.00 78.50 81 GLU A O 1
ATOM 654 N N . ALA A 1 82 ? 4.738 -4.264 2.306 1.00 76.94 82 ALA A N 1
ATOM 655 C CA . ALA A 1 82 ? 3.615 -4.372 1.368 1.00 76.94 82 ALA A CA 1
ATOM 656 C C . ALA A 1 82 ? 3.346 -5.786 0.812 1.00 76.94 82 ALA A C 1
ATOM 658 O O . ALA A 1 82 ? 3.081 -5.928 -0.3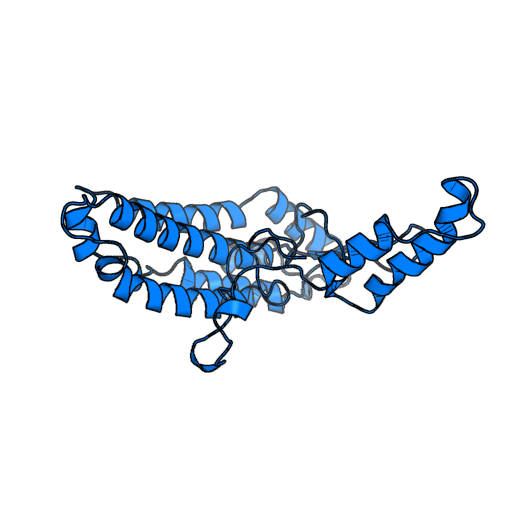73 1.00 76.94 82 ALA A O 1
ATOM 659 N N . VAL A 1 83 ? 3.348 -6.825 1.661 1.00 79.12 83 VAL A N 1
ATOM 660 C CA . VAL A 1 83 ? 3.053 -8.219 1.250 1.00 79.12 83 VAL A CA 1
ATOM 661 C C . VAL A 1 83 ? 1.844 -8.311 0.309 1.00 79.12 83 VAL A C 1
ATOM 663 O O . VAL A 1 83 ? 0.739 -7.889 0.649 1.00 79.12 83 VAL A O 1
ATOM 666 N N . GLY A 1 84 ? 2.031 -8.938 -0.855 1.00 76.62 84 GLY A N 1
ATOM 667 C CA . GLY A 1 84 ? 0.969 -9.053 -1.861 1.00 76.62 84 GLY A CA 1
ATOM 668 C C . GLY A 1 84 ? 0.767 -7.768 -2.670 1.00 76.62 84 GLY A C 1
ATOM 669 O O . GLY A 1 84 ? -0.331 -7.519 -3.164 1.00 76.62 84 GLY A O 1
ATOM 670 N N . ASP A 1 85 ? 1.834 -6.987 -2.799 1.00 77.44 85 ASP A N 1
ATOM 671 C CA . ASP A 1 85 ? 2.026 -5.771 -3.591 1.00 77.44 85 ASP A CA 1
ATOM 672 C C . ASP A 1 85 ? 1.436 -5.789 -5.017 1.00 77.44 85 ASP A C 1
ATOM 674 O O . ASP A 1 85 ? 1.051 -4.742 -5.544 1.00 77.44 85 ASP A O 1
ATOM 678 N N . ALA A 1 86 ? 1.299 -6.971 -5.624 1.00 84.12 86 ALA A N 1
ATOM 679 C CA . ALA A 1 86 ? 0.629 -7.174 -6.907 1.00 84.12 86 ALA A CA 1
ATOM 680 C C . ALA A 1 86 ? -0.860 -6.763 -6.903 1.00 84.12 86 ALA A C 1
ATOM 682 O O . ALA A 1 86 ? -1.398 -6.400 -7.952 1.00 84.12 86 ALA A O 1
ATOM 683 N N . ASP A 1 87 ? -1.532 -6.831 -5.749 1.00 91.06 87 ASP A N 1
ATOM 684 C CA . ASP A 1 87 ? -2.900 -6.343 -5.556 1.00 91.06 87 ASP A CA 1
ATOM 685 C C . ASP A 1 87 ? -3.073 -5.778 -4.129 1.00 91.06 87 ASP A C 1
ATOM 687 O O . ASP A 1 87 ? -3.567 -6.483 -3.240 1.00 91.06 87 ASP A O 1
ATOM 691 N N . PRO A 1 88 ? -2.690 -4.502 -3.901 1.00 92.38 88 PRO A N 1
ATOM 692 C CA . PRO A 1 88 ? -2.756 -3.870 -2.583 1.00 92.38 88 PRO A CA 1
ATOM 693 C C . PRO A 1 88 ? -4.168 -3.835 -1.994 1.00 92.38 88 PRO A C 1
ATOM 695 O O . PRO A 1 88 ? -4.344 -3.926 -0.785 1.00 92.38 88 PRO A O 1
ATOM 698 N N . VAL A 1 89 ? -5.201 -3.732 -2.838 1.00 96.38 89 VAL A N 1
ATOM 699 C CA . VAL A 1 89 ? -6.603 -3.740 -2.392 1.00 96.38 89 VAL A CA 1
ATOM 700 C C . VAL A 1 89 ? -6.937 -5.089 -1.761 1.00 96.38 89 VAL A C 1
ATOM 702 O O . VAL A 1 89 ? -7.467 -5.160 -0.648 1.00 96.38 89 VAL A O 1
ATOM 705 N N . LYS A 1 90 ? -6.599 -6.179 -2.455 1.00 96.50 90 LYS A N 1
ATOM 706 C CA . LYS A 1 90 ? -6.850 -7.532 -1.962 1.00 96.50 90 LYS A CA 1
ATOM 707 C C . LYS A 1 90 ? -6.003 -7.855 -0.732 1.00 96.50 90 LYS A C 1
ATOM 709 O O . LYS A 1 90 ? -6.542 -8.413 0.228 1.00 96.50 90 LYS A O 1
ATOM 714 N N . SER A 1 91 ? -4.709 -7.536 -0.750 1.00 94.81 91 SER A N 1
ATOM 715 C CA . SER A 1 91 ? -3.799 -7.847 0.358 1.00 94.81 91 SER A CA 1
ATOM 716 C C . SER A 1 91 ? -4.167 -7.084 1.628 1.00 94.81 91 SER A C 1
ATOM 718 O O . SER A 1 91 ? -4.323 -7.711 2.676 1.00 94.81 91 SER A O 1
ATOM 720 N N . THR A 1 92 ? -4.444 -5.781 1.535 1.00 96.31 92 THR A N 1
ATOM 721 C CA . THR A 1 92 ? -4.924 -4.974 2.667 1.00 96.31 92 THR A CA 1
ATOM 722 C C . THR A 1 92 ? -6.290 -5.446 3.159 1.00 96.31 92 THR A C 1
ATOM 724 O O . THR A 1 92 ? -6.533 -5.487 4.363 1.00 96.31 92 THR A O 1
ATOM 727 N N . GLY A 1 93 ? -7.186 -5.896 2.274 1.00 97.50 93 GLY A N 1
ATOM 728 C CA . GLY A 1 93 ? -8.446 -6.517 2.693 1.00 97.50 93 GLY A CA 1
ATOM 729 C C . GLY A 1 93 ? -8.246 -7.770 3.562 1.00 97.50 93 GLY A C 1
ATOM 730 O O . GLY A 1 93 ? -8.988 -7.991 4.523 1.00 97.50 93 GLY A O 1
ATOM 731 N N . LEU A 1 94 ? -7.234 -8.585 3.254 1.00 97.31 94 LEU A N 1
ATOM 732 C CA . LEU A 1 94 ? -6.853 -9.767 4.037 1.00 97.31 94 LEU A CA 1
ATOM 733 C C . LEU A 1 94 ? -6.113 -9.392 5.334 1.00 97.31 94 LEU A C 1
ATOM 735 O O . LEU A 1 94 ? -6.414 -9.956 6.391 1.00 97.31 94 LEU A O 1
ATOM 739 N N . GLY A 1 95 ? -5.243 -8.384 5.285 1.00 96.06 95 GLY A N 1
ATOM 740 C CA . GLY A 1 95 ? -4.584 -7.800 6.454 1.00 96.06 95 GLY A CA 1
ATOM 741 C C . GLY A 1 95 ? -5.574 -7.225 7.461 1.00 96.06 95 GLY A C 1
ATOM 742 O O . GLY A 1 95 ? -5.562 -7.590 8.636 1.00 96.06 95 GLY A O 1
ATOM 743 N N . PHE A 1 96 ? -6.572 -6.473 6.998 1.00 97.38 96 PHE A N 1
ATOM 744 C CA . PHE A 1 96 ? -7.638 -5.946 7.849 1.00 97.38 96 PHE A CA 1
ATOM 745 C C . PHE A 1 96 ? -8.467 -7.048 8.513 1.00 97.38 96 PHE A C 1
ATOM 747 O O . PHE A 1 96 ? -8.881 -6.885 9.665 1.00 97.38 96 PHE A O 1
ATOM 754 N N . LYS A 1 97 ? -8.698 -8.186 7.843 1.00 97.44 97 LYS A N 1
ATOM 755 C CA . LYS A 1 97 ? -9.325 -9.354 8.489 1.00 97.44 97 LYS A CA 1
ATOM 756 C C . LYS A 1 97 ? -8.460 -9.878 9.633 1.00 97.44 97 LYS A C 1
ATOM 758 O O . LYS A 1 97 ? -8.992 -10.179 10.700 1.00 97.44 97 LYS A O 1
ATOM 763 N N . ASN A 1 98 ? -7.145 -9.938 9.448 1.00 96.06 98 ASN A N 1
ATOM 764 C CA . ASN A 1 98 ? -6.216 -10.338 10.499 1.00 96.06 98 ASN A CA 1
ATOM 765 C C . ASN A 1 98 ? -6.161 -9.326 11.646 1.00 96.06 98 ASN A C 1
ATOM 767 O O . ASN A 1 98 ? -6.293 -9.732 12.797 1.00 96.06 98 ASN A O 1
ATOM 771 N N . LEU A 1 99 ? -6.097 -8.023 11.372 1.00 96.62 99 LEU A N 1
ATOM 772 C CA . LEU A 1 99 ? -6.123 -6.983 12.409 1.00 96.62 99 LEU A CA 1
ATOM 773 C C . LEU A 1 99 ? -7.418 -7.029 13.234 1.00 96.62 99 LEU A C 1
ATOM 775 O O . LEU A 1 99 ? -7.375 -6.895 14.456 1.00 96.62 99 LEU A O 1
ATOM 779 N N . ARG A 1 100 ? -8.565 -7.310 12.596 1.00 96.94 100 ARG A N 1
ATOM 780 C CA . ARG A 1 100 ? -9.843 -7.556 13.293 1.00 96.94 100 ARG A CA 1
ATOM 781 C C . ARG A 1 100 ? -9.790 -8.768 14.221 1.00 96.94 100 ARG A C 1
ATOM 783 O O . ARG A 1 100 ? -10.454 -8.749 15.250 1.00 96.94 100 ARG A O 1
ATOM 790 N N . ARG A 1 101 ? -9.019 -9.808 13.887 1.00 95.94 101 ARG A N 1
ATOM 791 C CA . ARG A 1 101 ? -8.771 -10.937 14.797 1.00 95.94 101 ARG A CA 1
ATOM 792 C C . ARG A 1 101 ? -7.846 -10.498 15.932 1.00 95.94 101 ARG A C 1
ATOM 794 O O . ARG A 1 101 ? -8.206 -10.696 17.088 1.00 95.94 101 ARG A O 1
ATOM 801 N N . VAL A 1 102 ? -6.726 -9.842 15.612 1.00 95.00 102 VAL A N 1
ATOM 802 C CA . VAL A 1 102 ? -5.711 -9.376 16.577 1.00 95.00 102 VAL A CA 1
ATOM 803 C C . VAL A 1 102 ? -6.332 -8.597 17.723 1.00 95.00 102 VAL A C 1
ATOM 805 O O . VAL A 1 102 ? -6.142 -8.979 18.878 1.00 95.00 102 VAL A O 1
ATOM 808 N N . VAL A 1 103 ? -7.153 -7.584 17.427 1.00 96.12 103 VAL A N 1
ATOM 809 C CA . VAL A 1 103 ? -7.773 -6.736 18.462 1.00 96.12 103 VAL A CA 1
ATOM 810 C C . VAL A 1 103 ? -8.566 -7.514 19.516 1.00 96.12 103 VAL A C 1
ATOM 812 O O . VAL A 1 103 ? -8.681 -7.040 20.644 1.00 96.12 103 VAL A O 1
ATOM 815 N N . THR A 1 104 ? -9.074 -8.709 19.194 1.00 95.75 104 THR A N 1
ATOM 816 C CA . THR A 1 104 ? -9.865 -9.525 20.133 1.00 95.75 104 THR A CA 1
ATOM 817 C C . THR A 1 104 ? -9.028 -10.194 21.220 1.00 95.75 104 THR A C 1
ATOM 819 O O . THR A 1 104 ? -9.566 -10.517 22.277 1.00 95.75 104 THR A O 1
ATOM 822 N N . TYR A 1 105 ? -7.725 -10.381 20.994 1.00 95.44 105 TYR A N 1
ATOM 823 C CA . TYR A 1 105 ? -6.839 -11.094 21.915 1.00 95.44 105 TYR A CA 1
ATOM 824 C C . TYR A 1 105 ? -5.625 -10.279 22.376 1.00 95.44 105 TYR A C 1
ATOM 826 O O . TYR A 1 105 ? -4.802 -10.808 23.125 1.00 95.44 105 TYR A O 1
ATOM 834 N N . ILE A 1 106 ? -5.527 -8.987 22.020 1.00 96.19 106 ILE A N 1
ATOM 835 C CA . ILE A 1 106 ? -4.452 -8.099 22.505 1.00 96.19 106 ILE A CA 1
ATOM 836 C C . ILE A 1 106 ? -4.376 -8.134 24.034 1.00 96.19 106 ILE A C 1
ATOM 838 O O . ILE A 1 106 ? -3.307 -8.364 24.585 1.00 96.19 106 ILE A O 1
ATOM 842 N N . SER A 1 107 ? -5.500 -7.958 24.738 1.00 94.62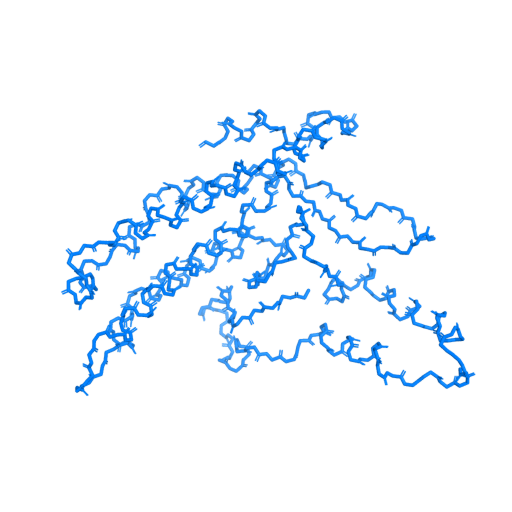 107 SER A N 1
ATOM 843 C CA . SER A 1 107 ? -5.489 -7.904 26.206 1.00 94.62 107 SER A CA 1
ATOM 844 C C . SER A 1 107 ? -4.947 -9.183 26.845 1.00 94.62 107 SER A C 1
ATOM 846 O O . SER A 1 107 ? -4.204 -9.098 27.814 1.00 94.62 107 SER A O 1
ATOM 848 N N . SER A 1 108 ? -5.275 -10.358 26.303 1.00 94.88 108 SER A N 1
ATOM 849 C CA . SER A 1 108 ? -4.744 -11.631 26.806 1.00 94.88 108 SER A CA 1
ATOM 850 C C . SER A 1 108 ? -3.291 -11.877 26.408 1.00 94.88 108 SER A C 1
ATOM 852 O O . SER A 1 108 ? -2.563 -12.512 27.159 1.00 94.88 108 SER A O 1
ATOM 854 N N . ALA A 1 109 ? -2.864 -11.394 25.240 1.00 94.56 109 ALA A N 1
ATOM 855 C CA . ALA A 1 109 ? -1.504 -11.594 24.744 1.00 94.56 109 ALA A CA 1
ATOM 856 C C . ALA A 1 109 ? -0.488 -10.634 25.387 1.00 94.56 109 ALA A C 1
ATOM 858 O O . ALA A 1 109 ? 0.687 -10.972 25.502 1.00 94.56 109 ALA A O 1
ATOM 859 N N . ALA A 1 110 ? -0.949 -9.453 25.800 1.00 95.06 110 ALA A N 1
ATOM 860 C CA . ALA A 1 110 ? -0.121 -8.318 26.197 1.00 95.06 110 ALA A CA 1
ATOM 861 C C . ALA A 1 110 ? -0.222 -7.963 27.690 1.00 95.06 110 ALA A C 1
ATOM 863 O O . ALA A 1 110 ? 0.097 -6.843 28.079 1.00 95.06 110 ALA A O 1
ATOM 864 N N . THR A 1 111 ? -0.750 -8.861 28.529 1.00 94.50 111 THR A N 1
ATOM 865 C CA . THR A 1 111 ? -0.795 -8.644 29.982 1.00 94.50 111 THR A CA 1
ATOM 866 C C . THR A 1 111 ? -0.235 -9.844 30.727 1.00 94.50 111 THR A C 1
ATOM 868 O O . THR A 1 111 ? -0.564 -10.992 30.418 1.00 94.50 111 THR A O 1
ATOM 871 N N . ARG A 1 112 ? 0.612 -9.582 31.728 1.00 93.44 112 ARG A N 1
ATOM 872 C CA . ARG A 1 112 ? 1.222 -10.617 32.568 1.00 93.44 112 ARG A CA 1
ATOM 873 C C . ARG A 1 112 ? 1.169 -10.235 34.050 1.00 93.44 112 ARG A C 1
ATOM 875 O O . ARG A 1 112 ? 1.192 -9.049 34.380 1.00 93.44 112 ARG A O 1
ATOM 882 N N . PRO A 1 113 ? 1.078 -11.214 34.969 1.00 93.75 113 PRO A N 1
ATOM 883 C CA . PRO A 1 113 ? 1.114 -10.933 36.401 1.00 93.75 113 PRO A CA 1
ATOM 884 C C . PRO A 1 113 ? 2.417 -10.240 36.820 1.00 93.75 113 PRO A C 1
ATOM 886 O O . PRO A 1 113 ? 3.499 -10.749 36.550 1.00 93.75 113 PRO A O 1
ATOM 889 N N . GLY A 1 114 ? 2.299 -9.118 37.533 1.00 94.50 114 GLY A N 1
ATOM 890 C CA . GLY A 1 114 ? 3.444 -8.356 38.045 1.00 94.50 114 GLY A CA 1
ATOM 891 C C . GLY A 1 114 ? 4.025 -7.325 37.073 1.00 94.50 114 GLY A C 1
ATOM 892 O O . GLY A 1 114 ? 4.906 -6.572 37.478 1.00 94.50 114 GLY A O 1
ATOM 893 N N . GLU A 1 115 ? 3.517 -7.258 35.843 1.00 94.62 115 GLU A N 1
ATOM 894 C CA . GLU A 1 115 ? 3.892 -6.259 34.838 1.00 94.62 115 GLU A CA 1
ATOM 895 C C . GLU A 1 115 ? 2.829 -5.148 34.755 1.00 94.62 115 GLU A C 1
ATOM 897 O O . GLU A 1 115 ? 1.687 -5.313 35.204 1.00 94.62 115 GLU A O 1
ATOM 902 N N . ASP A 1 116 ? 3.213 -3.991 34.217 1.00 95.50 116 ASP A N 1
ATOM 903 C CA . ASP A 1 116 ? 2.289 -2.888 33.952 1.00 95.50 116 ASP A CA 1
ATOM 904 C C . ASP A 1 116 ? 1.537 -3.085 32.614 1.00 95.50 116 ASP A C 1
ATOM 906 O O . ASP A 1 116 ? 1.374 -4.205 32.128 1.00 95.50 116 ASP A O 1
ATOM 910 N N . ASN A 1 117 ? 0.968 -2.012 32.052 1.00 96.88 117 ASN A N 1
ATOM 911 C CA . ASN A 1 117 ? 0.208 -2.065 30.798 1.00 96.88 117 ASN A CA 1
ATOM 912 C C . ASN A 1 117 ? 1.007 -1.537 29.590 1.00 96.88 117 ASN A C 1
ATOM 914 O O . ASN A 1 117 ? 0.385 -1.177 28.584 1.00 96.88 117 ASN A O 1
ATOM 918 N N . ASP A 1 118 ? 2.334 -1.445 29.664 1.00 96.75 118 ASP A N 1
ATOM 919 C CA . ASP A 1 118 ? 3.126 -0.897 28.560 1.00 96.75 118 ASP A CA 1
ATOM 920 C C . ASP A 1 118 ? 3.091 -1.805 27.323 1.00 96.75 118 ASP A C 1
ATOM 922 O O . ASP A 1 118 ? 2.815 -1.306 26.232 1.00 96.75 118 ASP A O 1
ATOM 926 N N . ASP A 1 119 ? 3.189 -3.128 27.487 1.00 96.88 119 ASP A N 1
ATOM 927 C CA . ASP A 1 119 ? 3.008 -4.099 26.392 1.00 96.88 119 ASP A CA 1
ATOM 928 C C . ASP A 1 119 ? 1.607 -4.002 25.765 1.00 96.88 119 ASP A C 1
ATOM 930 O O . ASP A 1 119 ? 1.438 -4.047 24.543 1.00 96.88 119 ASP A O 1
ATOM 934 N N . LEU A 1 120 ? 0.576 -3.825 26.601 1.00 97.31 120 LEU A N 1
ATOM 935 C CA . LEU A 1 120 ? -0.802 -3.629 26.148 1.00 97.31 120 LEU A CA 1
ATOM 936 C C . LEU A 1 120 ? -0.933 -2.357 25.300 1.00 97.31 120 LEU A C 1
ATOM 938 O O . LEU A 1 120 ? -1.613 -2.378 24.268 1.00 97.31 120 LEU A O 1
ATOM 942 N N . ARG A 1 121 ? -0.293 -1.261 25.724 1.00 97.06 121 ARG A N 1
ATOM 943 C CA . ARG A 1 121 ? -0.248 -0.012 24.957 1.00 97.06 121 ARG A CA 1
ATOM 944 C C . ARG A 1 121 ? 0.504 -0.221 23.647 1.00 97.06 121 ARG A C 1
ATOM 946 O O . ARG A 1 121 ? -0.042 0.113 22.599 1.00 97.06 121 ARG A O 1
ATOM 953 N N . GLU A 1 122 ? 1.700 -0.804 23.694 1.00 96.56 122 GLU A N 1
ATOM 954 C CA . GLU A 1 122 ? 2.534 -1.014 22.512 1.00 96.56 122 GLU A CA 1
ATOM 955 C C . GLU A 1 122 ? 1.810 -1.862 21.464 1.00 96.56 122 GLU A C 1
ATOM 957 O O . GLU A 1 122 ? 1.706 -1.447 20.311 1.00 96.56 122 GLU A O 1
ATOM 962 N N . ILE A 1 123 ? 1.258 -3.017 21.838 1.00 96.19 123 ILE A N 1
ATOM 963 C CA . ILE A 1 123 ? 0.613 -3.916 20.873 1.00 96.19 123 IL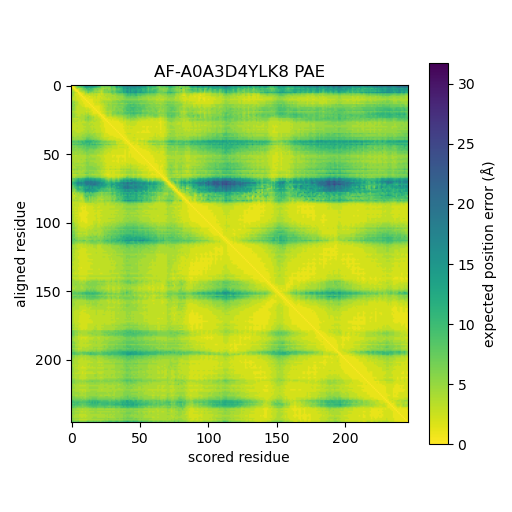E A CA 1
ATOM 964 C C . ILE A 1 123 ? -0.643 -3.271 20.268 1.00 96.19 123 ILE A C 1
ATOM 966 O O . ILE A 1 123 ? -0.890 -3.413 19.064 1.00 96.19 123 ILE A O 1
ATOM 970 N N . TYR A 1 124 ? -1.420 -2.519 21.054 1.00 97.25 124 TYR A N 1
ATOM 971 C CA . TYR A 1 124 ? -2.552 -1.760 20.522 1.00 97.25 124 TYR A CA 1
ATOM 972 C C . TYR A 1 124 ? -2.102 -0.653 19.555 1.00 97.25 124 TYR A C 1
ATOM 974 O O . TYR A 1 124 ? -2.624 -0.562 18.440 1.00 97.25 124 TYR A O 1
ATOM 982 N N . ASP A 1 125 ? -1.097 0.140 19.931 1.00 96.44 125 ASP A N 1
ATOM 983 C CA . ASP A 1 125 ? -0.552 1.214 19.096 1.00 96.44 125 ASP A CA 1
ATOM 984 C C . ASP A 1 125 ? 0.035 0.664 17.788 1.00 96.44 125 ASP A C 1
ATOM 986 O O . ASP A 1 125 ? -0.233 1.205 16.711 1.00 96.44 125 ASP A O 1
ATOM 990 N N . ARG A 1 126 ? 0.768 -0.454 17.853 1.00 95.12 126 ARG A N 1
ATOM 991 C CA . ARG A 1 126 ? 1.289 -1.182 16.685 1.00 95.12 126 ARG A CA 1
ATOM 992 C C . ARG A 1 126 ? 0.169 -1.696 15.792 1.00 95.12 126 ARG A C 1
ATOM 994 O O . ARG A 1 126 ? 0.294 -1.596 14.580 1.00 95.12 126 ARG A O 1
ATOM 1001 N N . THR A 1 127 ? -0.932 -2.185 16.362 1.00 96.25 127 THR A N 1
ATOM 1002 C CA . THR A 1 127 ? -2.096 -2.659 15.593 1.00 96.25 127 THR A CA 1
ATOM 1003 C C . THR A 1 127 ? -2.748 -1.520 14.805 1.00 96.25 127 THR A C 1
ATOM 1005 O O . THR A 1 127 ? -3.027 -1.671 13.615 1.00 96.25 127 THR A O 1
ATOM 1008 N N . VAL A 1 128 ? -2.953 -0.356 15.432 1.00 97.19 128 VAL A N 1
ATOM 1009 C CA . VAL A 1 128 ? -3.487 0.832 14.739 1.00 97.19 128 VAL A CA 1
ATOM 1010 C C . VAL A 1 128 ? -2.480 1.377 13.718 1.00 97.19 128 VAL A C 1
ATOM 1012 O O . VAL A 1 128 ? -2.867 1.808 12.632 1.00 97.19 128 VAL A O 1
ATOM 1015 N N . GLY A 1 129 ? -1.185 1.336 14.035 1.00 95.88 129 GLY A N 1
ATOM 1016 C CA . GLY A 1 129 ? -0.114 1.711 13.114 1.00 95.88 129 GLY A CA 1
ATOM 1017 C C . GLY A 1 129 ? -0.077 0.825 11.870 1.00 95.88 129 GLY A C 1
ATOM 1018 O O . GLY A 1 129 ? -0.072 1.348 10.761 1.00 95.88 129 GLY A O 1
ATOM 1019 N N . GLN A 1 130 ? -0.133 -0.494 12.053 1.00 95.12 130 GLN A N 1
ATOM 1020 C CA . GLN A 1 130 ? -0.155 -1.483 10.977 1.00 95.12 130 GLN A CA 1
ATOM 1021 C C . GLN A 1 130 ? -1.377 -1.297 10.074 1.00 95.12 130 GLN A C 1
ATOM 1023 O O . GLN A 1 130 ? -1.246 -1.295 8.853 1.00 95.12 130 GLN A O 1
ATOM 1028 N N . TRP A 1 131 ? -2.549 -1.041 10.664 1.00 96.94 131 TRP A N 1
ATOM 1029 C CA . TRP A 1 131 ? -3.748 -0.685 9.907 1.00 96.94 131 TRP A CA 1
ATOM 1030 C C . TRP A 1 131 ? -3.517 0.524 8.986 1.00 96.94 131 TRP A C 1
ATOM 1032 O O . TRP A 1 131 ? -3.901 0.499 7.818 1.00 96.94 131 TRP A O 1
ATOM 1042 N N . ALA A 1 132 ? -2.858 1.571 9.494 1.00 95.75 132 ALA A N 1
ATOM 1043 C CA . ALA A 1 132 ? -2.549 2.769 8.717 1.00 95.75 132 ALA A CA 1
ATOM 1044 C C . ALA A 1 132 ? -1.525 2.494 7.603 1.00 95.75 132 ALA A C 1
ATOM 1046 O O . ALA A 1 132 ? -1.671 3.024 6.502 1.00 95.75 132 ALA A O 1
ATOM 1047 N N . THR A 1 133 ? -0.510 1.669 7.881 1.00 93.81 133 THR A N 1
ATOM 1048 C CA . THR A 1 133 ? 0.490 1.225 6.898 1.00 93.81 133 THR A CA 1
ATOM 1049 C C . THR A 1 133 ? -0.184 0.494 5.736 1.00 93.81 133 THR A C 1
ATOM 1051 O O . THR A 1 133 ? -0.046 0.909 4.587 1.00 93.81 133 THR A O 1
ATOM 1054 N N . GLU A 1 134 ? -1.004 -0.519 6.030 1.00 94.88 134 GLU A N 1
ATOM 1055 C CA . GLU A 1 134 ? -1.718 -1.300 5.012 1.00 94.88 134 GLU A CA 1
ATOM 1056 C C . GLU A 1 134 ? -2.721 -0.449 4.213 1.00 94.88 134 GLU A C 1
ATOM 1058 O O . GLU A 1 134 ? -2.822 -0.585 2.991 1.00 94.88 134 GLU A O 1
ATOM 1063 N N . ALA A 1 135 ? -3.426 0.484 4.864 1.00 96.19 135 ALA A N 1
ATOM 1064 C CA . ALA A 1 135 ? -4.278 1.459 4.176 1.00 96.19 135 ALA A CA 1
ATOM 1065 C C . ALA A 1 135 ? -3.470 2.359 3.220 1.00 96.19 135 ALA A C 1
ATOM 1067 O O . ALA A 1 135 ? -3.921 2.678 2.117 1.00 96.19 135 ALA A O 1
ATOM 1068 N N . GLY A 1 136 ? -2.258 2.742 3.630 1.00 94.00 136 GLY A N 1
ATOM 1069 C CA . GLY A 1 136 ? -1.321 3.516 2.824 1.00 94.00 136 GLY A CA 1
ATOM 1070 C C . GLY A 1 136 ? -0.914 2.810 1.530 1.00 94.00 136 GLY A C 1
ATOM 1071 O O . GLY A 1 136 ? -0.780 3.482 0.508 1.00 94.00 136 GLY A O 1
ATOM 1072 N N . HIS A 1 137 ? -0.794 1.478 1.533 1.00 93.06 137 HIS A N 1
ATOM 1073 C CA . HIS A 1 137 ? -0.490 0.704 0.322 1.00 93.06 137 HIS A CA 1
ATOM 1074 C C . HIS A 1 137 ? -1.606 0.785 -0.720 1.00 93.06 137 HIS A C 1
ATOM 1076 O O . HIS A 1 137 ? -1.329 0.866 -1.911 1.00 93.06 137 HIS A O 1
ATOM 1082 N N . VAL A 1 138 ? -2.872 0.816 -0.295 1.00 95.88 138 VAL A N 1
ATOM 1083 C CA . VAL A 1 138 ? -3.993 0.995 -1.232 1.00 95.88 138 VAL A CA 1
ATOM 1084 C C . VAL A 1 138 ? -3.976 2.401 -1.825 1.00 95.88 138 VAL A C 1
ATOM 1086 O O . VAL A 1 138 ? -4.237 2.581 -3.013 1.00 95.88 138 VAL A O 1
ATOM 1089 N N . ALA A 1 139 ? -3.611 3.404 -1.024 1.00 95.25 139 ALA A N 1
ATOM 1090 C CA . ALA A 1 139 ? -3.552 4.785 -1.483 1.00 95.25 139 ALA A CA 1
ATOM 1091 C C . ALA A 1 139 ? -2.542 4.991 -2.626 1.00 95.25 139 ALA A C 1
ATOM 1093 O O . ALA A 1 139 ? -2.780 5.843 -3.479 1.00 95.25 139 ALA A O 1
ATOM 1094 N N . THR A 1 140 ? -1.450 4.220 -2.693 1.00 91.81 140 THR A N 1
ATOM 1095 C CA . THR A 1 140 ? -0.447 4.361 -3.769 1.00 91.81 140 THR A CA 1
ATOM 1096 C C . THR A 1 140 ? -0.917 3.855 -5.128 1.00 91.81 140 THR A C 1
ATOM 1098 O O . THR A 1 140 ? -0.334 4.233 -6.140 1.00 91.81 140 THR A O 1
ATOM 1101 N N . VAL A 1 141 ? -1.997 3.068 -5.180 1.00 94.81 141 VAL A N 1
ATOM 1102 C CA . VAL A 1 141 ? -2.650 2.670 -6.438 1.00 94.81 141 VAL A CA 1
ATOM 1103 C C . VAL A 1 141 ? -3.221 3.901 -7.156 1.00 94.81 141 VAL A C 1
ATOM 1105 O O . VAL A 1 141 ? -3.228 3.965 -8.384 1.00 94.81 141 VAL A O 1
ATOM 1108 N N . VAL A 1 142 ? -3.672 4.909 -6.406 1.00 95.81 142 VAL A N 1
ATOM 1109 C CA . VAL A 1 142 ? -4.248 6.144 -6.950 1.00 95.81 142 VAL A CA 1
ATOM 1110 C C . VAL A 1 142 ? -3.136 7.056 -7.464 1.00 95.81 142 VAL A C 1
ATOM 1112 O O . VAL A 1 142 ? -2.259 7.473 -6.708 1.00 95.81 142 VAL A O 1
ATOM 1115 N N . GLY A 1 143 ? -3.163 7.375 -8.759 1.00 93.38 143 GLY A N 1
ATOM 1116 C CA . GLY A 1 143 ? -2.078 8.094 -9.432 1.00 93.38 143 GLY A CA 1
ATOM 1117 C C . GLY A 1 143 ? -0.755 7.322 -9.440 1.00 93.38 143 GLY A C 1
ATOM 1118 O O . GLY A 1 143 ? 0.305 7.947 -9.523 1.00 93.38 143 GLY A O 1
ATOM 1119 N N . GLY A 1 144 ? -0.821 5.996 -9.275 1.00 91.31 144 GLY A N 1
ATOM 1120 C CA . GLY A 1 144 ? 0.323 5.095 -9.271 1.00 91.31 144 GLY A CA 1
ATOM 1121 C C . GLY A 1 144 ? 0.618 4.494 -10.642 1.00 91.31 144 GLY A C 1
ATOM 1122 O O . GLY A 1 144 ? -0.253 4.397 -11.514 1.00 91.31 144 GLY A O 1
ATOM 1123 N N . GLU A 1 145 ? 1.855 4.043 -10.809 1.00 89.25 145 GLU A N 1
ATOM 1124 C CA . GLU A 1 145 ? 2.354 3.437 -12.042 1.00 89.25 145 GLU A CA 1
ATOM 1125 C C . GLU A 1 145 ? 3.063 2.114 -11.757 1.00 89.25 145 GLU A C 1
ATOM 1127 O O . GLU A 1 145 ? 3.705 1.949 -10.716 1.00 89.25 145 GLU A O 1
ATOM 1132 N N . SER A 1 146 ? 2.970 1.165 -12.691 1.00 87.25 146 SER A N 1
ATOM 1133 C CA . SER A 1 146 ? 3.819 -0.024 -12.645 1.00 87.25 146 SER A CA 1
ATOM 1134 C C . SER A 1 146 ? 5.209 0.362 -13.120 1.00 87.25 146 SER A C 1
ATOM 1136 O O . SER A 1 146 ? 5.341 0.954 -14.195 1.00 87.25 146 SER A O 1
ATOM 1138 N N . VAL A 1 147 ? 6.226 -0.021 -12.353 1.00 86.44 147 VAL A N 1
ATOM 1139 C CA . VAL A 1 147 ? 7.627 0.248 -12.674 1.00 86.44 147 VAL A CA 1
ATOM 1140 C C . VAL A 1 147 ? 8.324 -1.055 -13.053 1.00 86.44 147 VAL A C 1
ATOM 1142 O O . VAL A 1 147 ? 8.315 -2.024 -12.294 1.00 86.44 147 VAL A O 1
ATOM 1145 N N . GLN A 1 148 ? 8.961 -1.073 -14.219 1.00 87.31 148 GLN A N 1
ATOM 1146 C CA . GLN A 1 148 ? 9.897 -2.119 -14.617 1.00 87.31 148 GLN A CA 1
ATOM 1147 C C . GLN A 1 148 ? 11.143 -1.467 -15.205 1.00 87.31 148 GLN A C 1
ATOM 1149 O O . GLN A 1 148 ? 11.126 -0.999 -16.343 1.00 87.31 148 GLN A O 1
ATOM 1154 N N . TYR A 1 149 ? 12.237 -1.459 -14.445 1.00 87.00 149 TYR A N 1
ATOM 1155 C CA . TYR A 1 149 ? 13.506 -0.947 -14.948 1.00 87.00 149 TYR A CA 1
ATOM 1156 C C . TYR A 1 149 ? 14.008 -1.771 -16.127 1.00 87.00 149 TYR A C 1
ATOM 1158 O O . TYR A 1 149 ? 13.923 -2.999 -16.153 1.00 87.00 149 TYR A O 1
ATOM 1166 N N . LY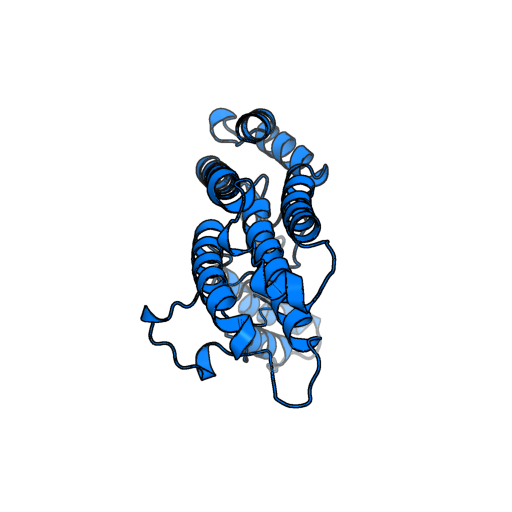S A 1 150 ? 14.529 -1.051 -17.113 1.00 87.50 150 LYS A N 1
ATOM 1167 C CA . LYS A 1 150 ? 15.000 -1.576 -18.385 1.00 87.50 150 LYS A CA 1
ATOM 1168 C C . LYS A 1 150 ? 16.304 -0.878 -18.738 1.00 87.50 150 LYS A C 1
ATOM 1170 O O . LYS A 1 150 ? 16.461 0.316 -18.484 1.00 87.50 150 LYS A O 1
ATOM 1175 N N . SER A 1 151 ? 17.241 -1.616 -19.317 1.00 87.19 151 SER A N 1
ATOM 1176 C CA . SER A 1 151 ? 18.444 -1.042 -19.907 1.00 87.19 151 SER A CA 1
ATOM 1177 C C . SER A 1 151 ? 18.081 -0.153 -21.101 1.00 87.19 151 SER A C 1
ATOM 1179 O O . SER A 1 151 ? 17.032 -0.316 -21.722 1.00 87.19 151 SER A O 1
ATOM 1181 N N . GLY A 1 152 ? 18.960 0.785 -21.461 1.00 86.19 152 GLY A N 1
ATOM 1182 C CA . GLY A 1 152 ? 18.687 1.734 -22.550 1.00 86.19 152 GLY A CA 1
ATOM 1183 C C . GLY A 1 152 ? 18.470 1.086 -23.927 1.00 86.19 152 GLY A C 1
ATOM 1184 O O . GLY A 1 152 ? 17.915 1.721 -24.817 1.00 86.19 152 GLY A O 1
ATOM 1185 N N . SER A 1 153 ? 18.888 -0.170 -24.112 1.00 86.88 153 SER A N 1
ATOM 1186 C CA . SER A 1 153 ? 18.657 -0.942 -25.337 1.00 86.88 153 SER A CA 1
ATOM 1187 C C . SER A 1 153 ? 17.386 -1.798 -25.296 1.00 86.88 153 SER A C 1
ATOM 1189 O O . SER A 1 153 ? 17.002 -2.366 -26.319 1.00 86.88 153 SER A O 1
ATOM 1191 N N . GLN A 1 154 ? 16.725 -1.916 -24.140 1.00 89.75 154 GLN A N 1
ATOM 1192 C CA . GLN A 1 154 ? 15.477 -2.663 -24.005 1.00 89.75 154 GLN A CA 1
ATOM 1193 C C . GLN A 1 154 ? 14.278 -1.856 -24.511 1.00 89.75 154 GLN A C 1
ATOM 1195 O O . GLN A 1 154 ? 14.116 -0.693 -24.147 1.00 89.75 154 GLN A O 1
ATOM 1200 N N . PRO A 1 155 ? 13.382 -2.475 -25.299 1.00 91.12 155 PRO A N 1
ATOM 1201 C CA . PRO A 1 155 ? 12.181 -1.804 -25.767 1.00 91.12 155 PRO A CA 1
ATOM 1202 C C . PRO A 1 155 ? 11.102 -1.673 -24.679 1.00 91.12 155 PRO A C 1
ATOM 1204 O O . PRO A 1 155 ? 10.985 -2.467 -23.737 1.00 91.12 155 PRO A O 1
ATOM 1207 N N . GLY A 1 156 ? 10.219 -0.700 -24.894 1.00 91.31 156 GLY A N 1
ATOM 1208 C CA . GLY A 1 156 ? 9.022 -0.465 -24.091 1.00 91.31 156 GLY A CA 1
ATOM 1209 C C . GLY A 1 156 ? 9.256 0.445 -22.887 1.00 91.31 156 GLY A C 1
ATOM 1210 O O . GLY A 1 156 ? 10.384 0.737 -22.509 1.00 91.31 156 GLY A O 1
ATOM 1211 N N . ALA A 1 157 ? 8.160 0.884 -22.275 1.00 90.38 157 ALA A N 1
ATOM 1212 C CA . ALA A 1 157 ? 8.209 1.837 -21.175 1.00 90.38 157 ALA A CA 1
ATOM 1213 C C . ALA A 1 157 ? 8.762 1.212 -19.884 1.00 90.38 157 ALA A C 1
ATOM 1215 O O . ALA A 1 157 ? 8.614 0.003 -19.662 1.00 90.38 157 ALA A O 1
ATOM 1216 N N . VAL A 1 158 ? 9.393 2.053 -19.059 1.00 88.88 158 VAL A N 1
ATOM 1217 C CA . VAL A 1 158 ? 9.762 1.741 -17.667 1.00 88.88 158 VAL A CA 1
ATOM 1218 C C . VAL A 1 158 ? 8.586 1.999 -16.730 1.00 88.88 158 VAL A C 1
ATOM 1220 O O . VAL A 1 158 ? 8.347 1.210 -15.824 1.00 88.88 158 VAL A O 1
ATOM 1223 N N . TYR A 1 159 ? 7.841 3.073 -16.983 1.00 89.25 159 TYR A N 1
ATOM 1224 C CA . TYR A 1 159 ? 6.673 3.488 -16.215 1.00 89.25 159 TYR A CA 1
ATOM 1225 C C . TYR A 1 159 ? 5.420 3.249 -17.044 1.00 89.25 159 TYR A C 1
ATOM 1227 O O . TYR A 1 159 ? 5.393 3.517 -18.247 1.00 89.25 159 TYR A O 1
ATOM 1235 N N . THR A 1 160 ? 4.388 2.678 -16.437 1.00 90.75 160 THR A N 1
ATOM 1236 C CA . THR A 1 160 ? 3.093 2.497 -17.099 1.00 90.75 160 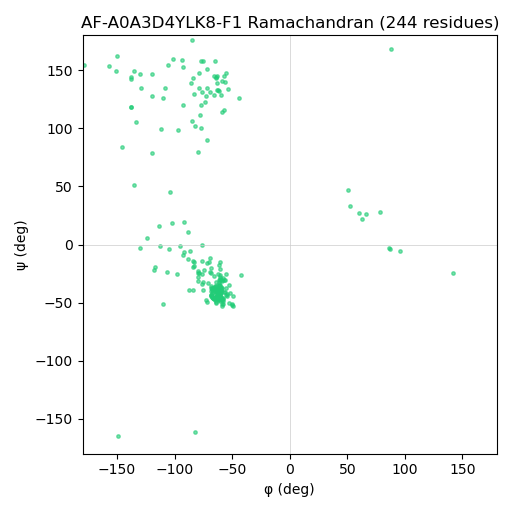THR A CA 1
ATOM 1237 C C . THR A 1 160 ? 1.979 2.845 -16.121 1.00 90.75 160 THR A C 1
ATOM 1239 O O . THR A 1 160 ? 1.868 2.180 -15.087 1.00 90.75 160 THR A O 1
ATOM 1242 N N . PRO A 1 161 ? 1.149 3.859 -16.425 1.00 91.88 161 PRO A N 1
ATOM 1243 C CA . PRO A 1 161 ? 0.038 4.240 -15.569 1.00 91.88 161 PRO A CA 1
ATOM 1244 C C . PRO A 1 161 ? -0.905 3.074 -15.299 1.00 91.88 161 PRO A C 1
ATOM 1246 O O . PRO A 1 161 ? -1.241 2.291 -16.193 1.00 91.88 161 PRO A O 1
ATOM 1249 N N . LEU A 1 162 ? -1.372 2.977 -14.057 1.00 93.56 162 LEU A N 1
ATOM 1250 C CA . LEU A 1 162 ? -2.407 2.020 -13.705 1.00 93.56 162 LEU A CA 1
ATOM 1251 C C . LEU A 1 162 ? -3.721 2.326 -14.425 1.00 93.56 162 LEU A C 1
ATOM 1253 O O . LEU A 1 162 ? -4.130 3.480 -14.556 1.00 93.56 162 LEU A O 1
ATOM 1257 N N . SER A 1 163 ? -4.439 1.271 -14.816 1.00 95.19 163 SER A N 1
ATOM 1258 C CA . SER A 1 163 ? -5.756 1.413 -15.446 1.00 95.19 163 SER A CA 1
ATOM 1259 C C . SER A 1 163 ? -6.732 2.192 -14.559 1.00 95.19 163 SER A C 1
ATOM 1261 O O . SER A 1 163 ? -6.752 2.000 -13.338 1.00 95.19 163 SER A O 1
ATOM 1263 N N . ARG A 1 164 ? -7.615 2.985 -15.178 1.00 96.62 164 ARG A N 1
ATOM 1264 C CA . ARG A 1 164 ? -8.677 3.718 -14.476 1.00 96.62 164 ARG A CA 1
ATOM 1265 C C . ARG A 1 164 ? -9.484 2.849 -13.512 1.00 96.62 164 ARG A C 1
ATOM 1267 O O . ARG A 1 164 ? -9.711 3.248 -12.375 1.00 96.62 164 ARG A O 1
ATOM 1274 N N . ALA A 1 165 ? -9.859 1.646 -13.943 1.00 97.00 165 ALA A N 1
ATOM 1275 C CA . ALA A 1 165 ? -10.645 0.717 -13.136 1.00 97.00 165 ALA A CA 1
ATOM 1276 C C . ALA A 1 165 ? -9.940 0.324 -11.825 1.00 97.00 165 ALA A C 1
ATOM 1278 O O . ALA A 1 165 ? -10.581 0.294 -10.775 1.00 97.00 165 ALA A O 1
ATOM 1279 N N . ARG A 1 166 ? -8.622 0.076 -11.862 1.00 96.19 166 ARG A N 1
ATOM 1280 C CA . ARG A 1 166 ? -7.846 -0.252 -10.654 1.00 96.19 166 ARG A CA 1
ATOM 1281 C C . ARG A 1 166 ? -7.745 0.922 -9.686 1.00 96.19 166 ARG A C 1
ATOM 1283 O O . ARG A 1 166 ? -7.861 0.724 -8.481 1.00 96.19 166 ARG A O 1
ATOM 1290 N N . GLN A 1 167 ? -7.591 2.140 -10.196 1.00 97.50 167 GLN A N 1
ATOM 1291 C CA . GLN A 1 167 ? -7.541 3.333 -9.345 1.00 97.50 167 GLN A CA 1
ATOM 1292 C C . GLN A 1 167 ? -8.902 3.614 -8.680 1.00 97.50 167 GLN A C 1
ATOM 1294 O O . GLN A 1 167 ? -8.959 3.900 -7.486 1.00 97.50 167 GLN A O 1
ATOM 1299 N N . GLN A 1 168 ? -10.007 3.434 -9.413 1.00 98.19 168 GLN A N 1
ATOM 1300 C CA . GLN A 1 168 ? -11.369 3.548 -8.871 1.00 98.19 168 GLN A CA 1
ATOM 1301 C C . GLN A 1 168 ? -11.689 2.471 -7.828 1.00 98.19 168 GLN A C 1
ATOM 1303 O O . GLN A 1 168 ? -12.365 2.734 -6.835 1.00 98.19 168 GLN A O 1
ATOM 1308 N N . GLU A 1 169 ? -11.219 1.243 -8.042 1.00 98.31 169 GLU A N 1
ATOM 1309 C CA . GLU A 1 169 ? -11.336 0.173 -7.053 1.00 98.31 169 GLU A CA 1
ATOM 1310 C C . GLU A 1 169 ? -10.608 0.518 -5.750 1.00 98.31 169 GLU A C 1
ATOM 1312 O O . GLU A 1 169 ? -11.179 0.322 -4.676 1.00 98.31 169 GLU A O 1
ATOM 1317 N N . ALA A 1 170 ? -9.402 1.083 -5.836 1.00 98.06 170 ALA A N 1
ATOM 1318 C CA . ALA A 1 170 ? -8.664 1.542 -4.666 1.00 98.06 170 ALA A CA 1
ATOM 1319 C C . ALA A 1 170 ? -9.402 2.661 -3.916 1.00 98.06 170 ALA A C 1
ATOM 1321 O O . ALA A 1 170 ? -9.555 2.568 -2.698 1.00 98.06 170 ALA A O 1
ATOM 1322 N N . MET A 1 171 ? -9.927 3.668 -4.624 1.00 98.44 171 MET A N 1
ATOM 1323 C CA . MET A 1 171 ? -10.717 4.737 -3.997 1.00 98.44 171 MET A CA 1
ATOM 1324 C C . MET A 1 171 ? -11.967 4.202 -3.298 1.00 98.44 171 MET A C 1
ATOM 1326 O O . MET A 1 171 ? -12.215 4.530 -2.137 1.00 98.44 171 MET A O 1
ATOM 1330 N N . ARG A 1 172 ? -12.708 3.297 -3.948 1.00 98.56 172 ARG A N 1
ATOM 1331 C CA . ARG A 1 172 ? -13.865 2.639 -3.327 1.00 98.56 172 ARG A CA 1
ATOM 1332 C C . ARG A 1 172 ? -13.468 1.879 -2.060 1.00 98.56 172 ARG A C 1
ATOM 1334 O O . ARG A 1 172 ? -14.114 2.048 -1.029 1.00 98.56 172 ARG A O 1
ATOM 1341 N N . PHE A 1 173 ? -12.394 1.091 -2.112 1.00 98.56 173 PHE A N 1
ATOM 1342 C CA . PHE A 1 173 ? -11.905 0.361 -0.943 1.00 98.56 173 PHE A CA 1
ATOM 1343 C C . PHE A 1 173 ? -11.569 1.303 0.219 1.00 98.56 173 PHE A C 1
ATOM 1345 O O . PHE A 1 173 ? -11.967 1.029 1.354 1.00 98.56 173 PHE A O 1
ATOM 1352 N N . ILE A 1 174 ? -10.864 2.407 -0.054 1.00 98.38 174 ILE A N 1
ATOM 1353 C CA . ILE A 1 174 ? -10.490 3.411 0.952 1.00 98.38 174 ILE A CA 1
ATOM 1354 C C . ILE A 1 174 ? -11.744 4.028 1.578 1.00 98.38 174 ILE A C 1
ATOM 1356 O O . ILE A 1 174 ? -11.860 4.074 2.803 1.00 98.38 174 ILE A O 1
ATOM 1360 N N . ASN A 1 175 ? -12.724 4.427 0.772 1.00 98.25 175 ASN A N 1
ATOM 1361 C CA . ASN A 1 175 ? -13.962 5.006 1.289 1.00 98.25 175 ASN A CA 1
ATOM 1362 C C . ASN A 1 175 ? -14.737 4.034 2.179 1.00 98.25 175 ASN A C 1
ATOM 1364 O O . ASN A 1 175 ? -15.219 4.429 3.239 1.00 98.25 175 ASN A O 1
ATOM 1368 N N . GLU A 1 176 ? -14.831 2.766 1.775 1.00 97.50 176 GLU A N 1
ATOM 1369 C CA . GLU A 1 176 ? -15.599 1.736 2.482 1.00 97.50 176 GLU A CA 1
ATOM 1370 C C . GLU A 1 176 ? -14.902 1.221 3.752 1.00 97.50 176 GLU A C 1
ATOM 1372 O O . GLU A 1 176 ? -15.576 0.882 4.726 1.00 97.50 176 GLU A O 1
ATOM 1377 N N . ASN A 1 177 ? -13.566 1.150 3.761 1.00 97.56 177 ASN A N 1
ATOM 1378 C CA . ASN A 1 177 ? -12.808 0.449 4.807 1.00 97.56 177 ASN A CA 1
ATOM 1379 C C . ASN A 1 177 ? -11.889 1.351 5.636 1.00 97.56 177 ASN A C 1
ATOM 1381 O O . ASN A 1 177 ? -11.481 0.943 6.726 1.00 97.56 177 ASN A O 1
ATOM 1385 N N . VAL A 1 178 ? -11.543 2.538 5.133 1.00 97.62 178 VAL A N 1
ATOM 1386 C CA . VAL A 1 178 ? -10.596 3.460 5.776 1.00 97.62 178 VAL A CA 1
ATOM 1387 C C . VAL A 1 178 ? -11.303 4.699 6.307 1.00 97.62 178 VAL A C 1
ATOM 1389 O O . VAL A 1 178 ? -11.122 5.026 7.477 1.00 97.62 178 VAL A O 1
ATOM 1392 N N . PHE A 1 179 ? -12.111 5.383 5.493 1.00 97.12 179 PHE A N 1
ATOM 1393 C CA . PHE A 1 179 ? -12.784 6.620 5.917 1.00 97.12 179 PHE A CA 1
ATOM 1394 C C . PHE A 1 179 ? -14.090 6.394 6.676 1.00 97.12 179 PHE A C 1
ATOM 1396 O O . PHE A 1 179 ? -14.496 7.258 7.454 1.00 97.12 179 PHE A O 1
ATOM 1403 N N . GLN A 1 180 ? -14.698 5.211 6.563 1.00 95.88 180 GLN A N 1
ATOM 1404 C CA . GLN A 1 180 ? -15.682 4.783 7.554 1.00 95.88 180 GLN A CA 1
ATOM 1405 C C . GLN A 1 180 ? -15.020 4.573 8.916 1.00 95.88 180 GLN A C 1
ATOM 1407 O O . GLN A 1 180 ? -13.892 4.092 9.007 1.00 95.88 180 GLN A O 1
ATOM 1412 N N . THR A 1 181 ? -15.747 4.883 9.991 1.00 93.44 181 THR A N 1
ATOM 1413 C CA . THR A 1 181 ? -15.273 4.668 11.363 1.00 93.44 181 THR A CA 1
ATOM 1414 C C . THR A 1 181 ? -14.917 3.190 11.590 1.00 93.44 181 THR A C 1
ATOM 1416 O O . THR A 1 181 ? -15.821 2.346 11.595 1.00 93.44 181 THR A O 1
ATOM 1419 N N . PRO A 1 182 ? -13.640 2.841 11.851 1.00 93.94 182 PRO A N 1
ATOM 1420 C CA . PRO A 1 182 ? -13.234 1.458 12.078 1.00 93.94 182 PRO A CA 1
ATOM 1421 C C . PRO A 1 182 ? -13.581 1.045 13.515 1.00 93.94 182 PRO A C 1
ATOM 1423 O O . PRO A 1 182 ? -12.737 1.033 14.410 1.00 93.94 182 PRO A O 1
ATOM 1426 N N . SER A 1 183 ? -14.850 0.707 13.755 1.00 95.19 183 SER A N 1
ATOM 1427 C CA . SER A 1 183 ? -15.388 0.430 15.098 1.00 95.19 183 SER A CA 1
ATOM 1428 C C . SER A 1 183 ? -14.636 -0.665 15.861 1.00 95.19 183 SER A C 1
ATOM 1430 O O . SER A 1 183 ? -14.522 -0.589 17.079 1.00 95.19 183 SER A O 1
ATOM 1432 N N . TYR A 1 184 ? -14.055 -1.642 15.161 1.00 96.00 184 TYR A N 1
ATOM 1433 C CA . TYR A 1 184 ? -13.251 -2.710 15.764 1.00 96.00 184 TYR A CA 1
ATOM 1434 C C . TYR A 1 184 ? -11.918 -2.224 16.360 1.00 96.00 184 TYR A C 1
ATOM 1436 O O . TYR A 1 184 ? -11.357 -2.909 17.212 1.00 96.00 184 TYR A O 1
ATOM 1444 N N . LEU A 1 185 ? -11.408 -1.055 15.954 1.00 97.00 185 LEU A N 1
ATOM 1445 C CA . LEU A 1 185 ? -10.232 -0.433 16.574 1.00 97.00 185 LEU A CA 1
ATOM 1446 C C . LEU A 1 185 ? -10.598 0.369 17.832 1.00 97.00 185 LEU A C 1
ATOM 1448 O O . LEU A 1 185 ? -9.716 0.685 18.630 1.00 97.00 185 LEU A O 1
ATOM 1452 N N . ILE A 1 186 ? -11.881 0.680 18.045 1.00 96.75 186 ILE A N 1
ATOM 1453 C CA . ILE A 1 186 ? -12.360 1.378 19.240 1.00 96.75 186 ILE A CA 1
ATOM 1454 C C . ILE A 1 186 ? -12.530 0.343 20.356 1.00 96.75 186 ILE A C 1
ATOM 1456 O O . ILE A 1 186 ? -13.501 -0.407 20.391 1.00 96.75 186 ILE A O 1
ATOM 1460 N N . GLN A 1 187 ? -11.572 0.310 21.281 1.00 96.88 187 GLN A N 1
ATOM 1461 C CA . GLN A 1 187 ? -11.469 -0.695 22.341 1.00 96.88 187 GLN A CA 1
ATOM 1462 C C . GLN A 1 187 ? -11.541 -0.058 23.742 1.00 96.88 187 GLN A C 1
ATOM 1464 O O . GLN A 1 187 ? -10.515 0.075 24.411 1.00 96.88 187 GLN A O 1
ATOM 1469 N N . PRO A 1 188 ? -12.733 0.315 24.260 1.00 95.94 188 PRO A N 1
ATOM 1470 C CA . PRO A 1 188 ? -12.857 1.002 25.551 1.00 95.94 188 PRO A CA 1
ATOM 1471 C C . PRO A 1 188 ? -12.245 0.242 26.736 1.00 95.94 188 PRO A C 1
ATOM 1473 O O . PRO A 1 188 ? -11.786 0.859 27.694 1.00 95.94 188 PRO A O 1
ATOM 1476 N N . ALA A 1 189 ? -12.237 -1.094 26.687 1.00 95.06 189 ALA A N 1
ATOM 1477 C CA . ALA A 1 189 ? -11.604 -1.928 27.707 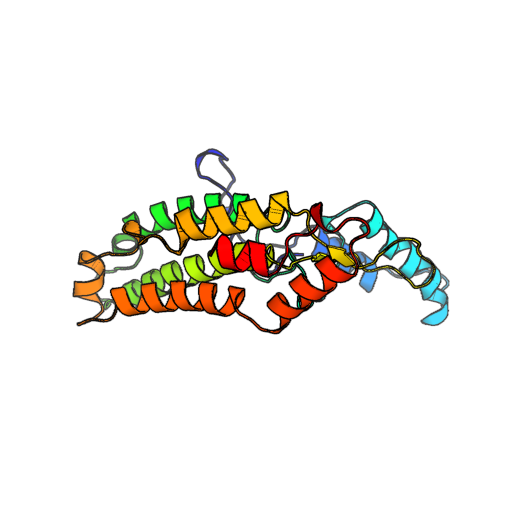1.00 95.06 189 ALA A CA 1
ATOM 1478 C C . ALA A 1 189 ? -10.074 -1.768 27.727 1.00 95.06 189 ALA A C 1
ATOM 1480 O O . ALA A 1 189 ? -9.486 -1.722 28.804 1.00 95.06 189 ALA A O 1
ATOM 1481 N N . ILE A 1 190 ? -9.450 -1.624 26.553 1.00 96.56 190 ILE A N 1
ATOM 1482 C CA . ILE A 1 190 ? -8.019 -1.329 26.423 1.00 96.56 190 ILE A CA 1
ATOM 1483 C C . ILE A 1 190 ? -7.754 0.124 26.832 1.00 96.56 190 ILE A C 1
ATOM 1485 O O . ILE A 1 190 ? -6.895 0.353 27.678 1.00 96.56 190 ILE A O 1
ATOM 1489 N N . ALA A 1 191 ? -8.537 1.090 26.324 1.00 96.00 191 ALA A N 1
ATOM 1490 C CA . ALA A 1 191 ? -8.367 2.520 26.625 1.00 96.00 191 ALA A CA 1
ATOM 1491 C C . ALA A 1 191 ? -8.272 2.781 28.131 1.00 96.00 191 ALA A C 1
ATOM 1493 O O . ALA A 1 191 ? -7.307 3.378 28.598 1.00 96.00 191 ALA A O 1
ATOM 1494 N N . ARG A 1 192 ? -9.230 2.244 28.901 1.00 96.12 192 ARG A N 1
ATOM 1495 C CA . ARG A 1 192 ? -9.308 2.413 30.362 1.00 96.12 192 ARG A CA 1
ATOM 1496 C C . ARG A 1 192 ? -8.092 1.878 31.123 1.00 96.12 192 ARG A C 1
ATOM 1498 O O . ARG A 1 192 ? -7.954 2.186 32.302 1.00 96.12 192 ARG A O 1
ATOM 1505 N N . ARG A 1 193 ? -7.241 1.068 30.487 1.00 95.69 193 ARG A N 1
ATOM 1506 C CA . ARG A 1 193 ? -6.008 0.532 31.076 1.00 95.69 193 ARG A CA 1
ATOM 1507 C C . ARG A 1 193 ? -4.758 1.323 30.693 1.00 95.69 193 ARG A C 1
ATOM 1509 O O . ARG A 1 193 ? -3.784 1.262 31.438 1.00 95.69 193 ARG A O 1
ATOM 1516 N N . ILE A 1 194 ? -4.768 2.025 29.557 1.00 96.12 194 ILE A N 1
ATOM 1517 C CA . ILE A 1 194 ? -3.548 2.599 28.967 1.00 96.12 194 ILE A CA 1
ATOM 1518 C C . ILE A 1 194 ? -3.550 4.127 28.869 1.00 96.12 194 ILE A C 1
ATOM 1520 O O . ILE A 1 194 ? -2.469 4.707 28.771 1.00 96.12 194 ILE A O 1
ATOM 1524 N N . GLU A 1 195 ? -4.711 4.791 28.884 1.00 93.56 195 GLU A N 1
ATOM 1525 C CA . GLU A 1 195 ? -4.801 6.245 28.686 1.00 93.56 195 GLU A CA 1
ATOM 1526 C C . GLU A 1 195 ? -6.080 6.873 29.274 1.00 93.56 195 GLU A C 1
ATOM 1528 O O . GLU A 1 195 ? -7.123 6.232 29.373 1.00 93.56 195 GLU A O 1
ATOM 1533 N N . ALA A 1 196 ? -6.020 8.162 29.635 1.00 92.25 196 ALA A N 1
ATOM 1534 C CA . ALA A 1 196 ? -7.193 8.940 30.065 1.00 92.25 196 ALA A CA 1
ATOM 1535 C C . ALA A 1 196 ? -8.055 9.430 28.880 1.00 92.25 196 ALA A C 1
ATOM 1537 O O . ALA A 1 196 ? -9.243 9.706 29.028 1.00 92.25 196 ALA A O 1
ATO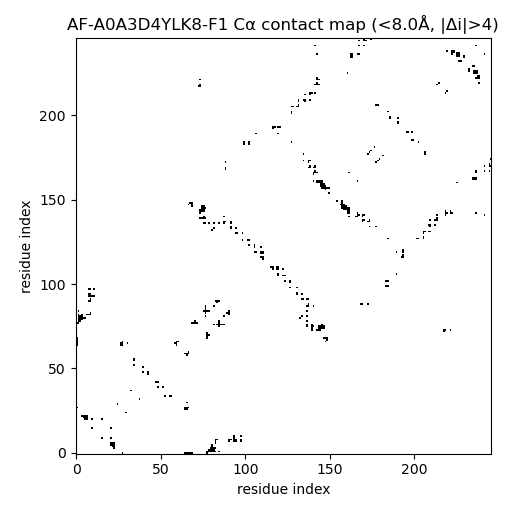M 1538 N N . GLY A 1 197 ? -7.445 9.532 27.699 1.00 93.31 197 GLY A N 1
ATOM 1539 C CA . GLY A 1 197 ? -8.046 9.936 26.433 1.00 93.31 197 GLY A CA 1
ATOM 1540 C C . GLY A 1 197 ? -6.983 9.887 25.333 1.00 93.31 197 GLY A C 1
ATOM 1541 O O . GLY A 1 197 ? -5.798 9.994 25.632 1.00 93.31 197 GLY A O 1
ATOM 1542 N N . GLY A 1 198 ? -7.391 9.700 24.076 1.00 94.06 198 GLY A N 1
ATOM 1543 C CA . GLY A 1 198 ? -6.453 9.604 22.946 1.00 94.06 198 GLY A CA 1
ATOM 1544 C C . GLY A 1 198 ? -6.840 8.575 21.887 1.00 94.06 198 GLY A C 1
ATOM 1545 O O . GLY A 1 198 ? -6.501 8.759 20.722 1.00 94.06 198 GLY A O 1
ATOM 1546 N N . MET A 1 199 ? -7.626 7.556 22.249 1.00 95.31 199 MET A N 1
ATOM 1547 C CA . MET A 1 199 ? -8.062 6.479 21.349 1.00 95.31 199 MET A CA 1
ATOM 1548 C C . MET A 1 199 ? -8.627 6.962 20.023 1.00 95.31 199 MET A C 1
ATOM 1550 O O . MET A 1 199 ? -8.166 6.544 18.964 1.00 95.31 199 MET A O 1
ATOM 1554 N N . ILE A 1 200 ? -9.600 7.867 20.086 1.00 95.88 200 ILE A N 1
ATOM 1555 C CA . ILE A 1 200 ? -10.245 8.393 18.885 1.00 95.88 200 ILE A CA 1
ATOM 1556 C C . ILE A 1 200 ? -9.250 9.222 18.072 1.00 95.88 200 ILE A C 1
ATOM 1558 O O . ILE A 1 200 ? -9.096 8.977 16.883 1.00 95.88 200 ILE A O 1
ATOM 1562 N N . THR A 1 201 ? -8.492 10.113 18.718 1.00 95.94 201 THR A N 1
ATOM 1563 C CA . THR A 1 201 ? -7.455 10.923 18.062 1.00 95.94 201 THR A CA 1
ATOM 1564 C C . THR A 1 201 ? -6.414 10.063 17.346 1.00 95.94 201 THR A C 1
ATOM 1566 O O . THR A 1 201 ? -6.026 10.381 16.228 1.00 95.94 201 THR A O 1
ATOM 1569 N N . ARG A 1 202 ? -5.981 8.948 17.944 1.00 95.62 202 ARG A N 1
ATOM 1570 C CA . ARG A 1 202 ? -5.035 7.999 17.337 1.00 95.62 202 ARG A CA 1
ATOM 1571 C C . ARG A 1 202 ? -5.582 7.414 16.031 1.00 95.62 202 ARG A C 1
ATOM 1573 O O . ARG A 1 202 ? -4.865 7.387 15.033 1.00 95.62 202 ARG A O 1
ATOM 1580 N N . ILE A 1 203 ? -6.846 6.992 16.032 1.00 96.75 203 ILE A N 1
ATOM 1581 C CA . ILE A 1 203 ? -7.526 6.445 14.848 1.00 96.75 203 ILE A CA 1
ATOM 1582 C C . ILE A 1 203 ? -7.731 7.540 13.792 1.00 96.75 203 ILE A C 1
ATOM 1584 O O . ILE A 1 203 ? -7.407 7.334 12.625 1.00 96.75 203 ILE A O 1
ATOM 1588 N N . THR A 1 204 ? -8.186 8.729 14.191 1.00 96.69 204 THR A N 1
ATOM 1589 C CA . THR A 1 204 ? -8.360 9.867 13.277 1.00 96.69 204 THR A CA 1
ATOM 1590 C C . THR A 1 204 ? -7.032 10.305 12.661 1.00 96.69 204 THR A C 1
ATOM 1592 O O . THR A 1 204 ? -6.977 10.589 11.471 1.00 96.69 204 THR A O 1
ATOM 1595 N N . ASN A 1 205 ? -5.935 10.292 13.421 1.00 97.00 205 ASN A N 1
ATOM 1596 C CA . ASN A 1 205 ? -4.600 10.569 12.892 1.00 97.00 205 ASN A CA 1
ATOM 1597 C C . ASN A 1 205 ? -4.168 9.509 11.869 1.00 97.00 205 ASN A C 1
ATOM 1599 O O . ASN A 1 205 ? -3.567 9.853 10.854 1.00 97.00 205 ASN A O 1
ATOM 1603 N N . ALA A 1 206 ? -4.480 8.232 12.109 1.00 96.50 206 ALA A N 1
ATOM 1604 C CA . ALA A 1 206 ? -4.222 7.161 11.151 1.00 96.50 206 ALA A CA 1
ATOM 1605 C C . ALA A 1 206 ? -5.006 7.363 9.840 1.00 96.50 206 ALA A C 1
ATOM 1607 O O . ALA A 1 206 ? -4.410 7.301 8.767 1.00 96.50 206 ALA A O 1
ATOM 1608 N N . GLN A 1 207 ? -6.300 7.694 9.915 1.00 97.25 207 GLN A N 1
ATOM 1609 C CA . GLN A 1 207 ? -7.116 8.058 8.745 1.00 97.25 207 GLN A CA 1
ATOM 1610 C C . GLN A 1 207 ? -6.566 9.302 8.030 1.00 97.25 207 GLN A C 1
ATOM 1612 O O . GLN A 1 207 ? -6.438 9.319 6.806 1.00 97.25 207 GLN A O 1
ATOM 1617 N N . GLY A 1 208 ? -6.175 10.323 8.797 1.00 97.56 208 GLY A N 1
ATOM 1618 C CA . GLY A 1 208 ? -5.597 11.563 8.287 1.00 97.56 208 GLY A CA 1
ATOM 1619 C C . GLY A 1 208 ? -4.309 11.338 7.496 1.00 97.56 208 GLY A C 1
ATOM 1620 O O . GLY A 1 208 ? -4.118 11.972 6.466 1.00 97.56 208 GLY A O 1
ATOM 1621 N N . ARG A 1 209 ? -3.456 10.383 7.898 1.00 95.50 209 ARG A N 1
ATOM 1622 C CA . ARG A 1 209 ? -2.265 10.005 7.112 1.00 95.50 209 ARG A CA 1
ATOM 1623 C C . ARG A 1 209 ? -2.629 9.493 5.717 1.00 95.50 209 ARG A C 1
ATOM 1625 O O . ARG A 1 209 ? -1.945 9.837 4.756 1.00 95.50 209 ARG A O 1
ATOM 1632 N N . VAL A 1 210 ? -3.696 8.701 5.597 1.00 96.19 210 VAL A N 1
ATOM 1633 C CA . VAL A 1 210 ? -4.166 8.186 4.300 1.00 96.19 210 VAL A CA 1
ATOM 1634 C C . VAL A 1 210 ? -4.718 9.323 3.442 1.00 96.19 210 VAL A C 1
ATOM 1636 O O . VAL A 1 210 ? -4.364 9.427 2.269 1.00 96.19 210 VAL A O 1
ATOM 1639 N N . LEU A 1 211 ? -5.506 10.222 4.038 1.00 97.50 211 LEU A N 1
ATOM 1640 C CA . LEU A 1 211 ? -6.029 11.402 3.348 1.00 97.50 211 LEU A CA 1
ATOM 1641 C C . LEU A 1 211 ? -4.902 12.314 2.838 1.00 97.50 211 LEU A C 1
ATOM 1643 O O . LEU A 1 211 ? -4.880 12.666 1.663 1.00 97.50 211 LEU A O 1
ATOM 1647 N N . THR A 1 212 ? -3.925 12.640 3.686 1.00 96.12 212 THR A N 1
ATOM 1648 C CA . THR A 1 212 ? -2.758 13.444 3.290 1.00 96.12 212 THR A CA 1
ATOM 1649 C C . THR A 1 212 ? -1.943 12.761 2.192 1.00 96.12 212 THR A C 1
ATOM 1651 O O . THR A 1 212 ? -1.424 13.434 1.307 1.00 96.12 212 THR A O 1
ATOM 1654 N N . SER A 1 213 ? -1.850 11.428 2.207 1.00 93.31 213 SER A N 1
ATOM 1655 C CA . SER A 1 213 ? -1.205 10.663 1.134 1.00 93.31 213 SER A CA 1
ATOM 1656 C C . SER A 1 213 ? -1.944 10.831 -0.200 1.00 93.31 213 SER A C 1
ATOM 1658 O O . SER A 1 213 ? -1.298 11.063 -1.220 1.00 93.31 213 SER A O 1
ATOM 1660 N N . LEU A 1 214 ? -3.282 10.768 -0.204 1.00 95.75 214 LEU A N 1
ATOM 1661 C CA . LEU A 1 214 ? -4.116 10.990 -1.399 1.00 95.75 214 LEU A CA 1
ATOM 1662 C C . LEU A 1 214 ? -3.997 12.403 -1.955 1.00 95.75 214 LEU A C 1
ATOM 1664 O O . LEU A 1 214 ? -3.923 12.569 -3.169 1.00 95.75 214 LEU A O 1
ATOM 1668 N N . LEU A 1 215 ? -3.923 13.395 -1.074 1.00 96.44 215 LEU A N 1
ATOM 1669 C CA . LEU A 1 215 ? -3.835 14.806 -1.439 1.00 96.44 215 LEU A CA 1
ATOM 1670 C C . LEU A 1 215 ? -2.396 15.297 -1.652 1.00 96.44 215 LEU A C 1
ATOM 1672 O O . LEU A 1 215 ? -2.169 16.498 -1.750 1.00 96.44 215 LEU A O 1
ATOM 1676 N N . ASN A 1 216 ? -1.414 14.396 -1.709 1.00 93.81 216 ASN A N 1
ATOM 1677 C CA . ASN A 1 216 ? -0.022 14.764 -1.932 1.00 93.81 216 ASN A CA 1
ATOM 1678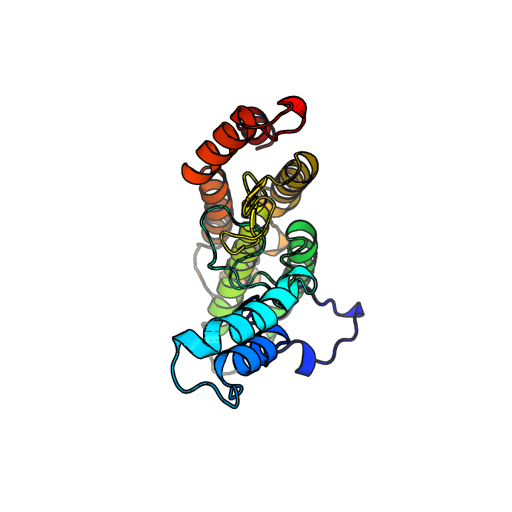 C C . ASN A 1 216 ? 0.188 15.362 -3.336 1.00 93.81 216 ASN A C 1
ATOM 1680 O O . ASN A 1 216 ? -0.151 14.724 -4.332 1.00 93.81 216 ASN A O 1
ATOM 1684 N N . ASP A 1 217 ? 0.831 16.531 -3.416 1.00 94.12 217 ASP A N 1
ATOM 1685 C CA . ASP A 1 217 ? 1.060 17.272 -4.666 1.00 94.12 217 ASP A CA 1
ATOM 1686 C C . ASP A 1 217 ? 1.692 16.427 -5.781 1.00 94.12 217 ASP A C 1
ATOM 1688 O O . ASP A 1 217 ? 1.254 16.495 -6.929 1.00 94.12 217 ASP A O 1
ATOM 1692 N N . GLY A 1 218 ? 2.677 15.581 -5.458 1.00 92.25 218 GLY A N 1
ATOM 1693 C CA . GLY A 1 218 ? 3.313 14.687 -6.429 1.00 92.25 218 GLY A CA 1
ATOM 1694 C C . GLY A 1 218 ? 2.311 13.719 -7.068 1.00 92.25 218 GLY A C 1
ATOM 1695 O O . GLY A 1 218 ? 2.332 13.503 -8.278 1.00 92.25 218 GLY A O 1
ATOM 1696 N N . ARG A 1 219 ? 1.363 13.191 -6.283 1.00 93.19 219 ARG A N 1
ATOM 1697 C CA . ARG A 1 219 ? 0.270 12.346 -6.792 1.00 93.19 219 ARG A CA 1
ATOM 1698 C C . ARG A 1 219 ? -0.711 13.130 -7.651 1.00 93.19 219 ARG A C 1
ATOM 1700 O O . ARG A 1 219 ? -1.102 12.640 -8.709 1.00 93.19 219 ARG A O 1
ATOM 1707 N N . LEU A 1 220 ? -1.108 14.323 -7.211 1.00 96.00 220 LEU A N 1
ATOM 1708 C CA . LEU A 1 220 ? -2.051 15.153 -7.965 1.00 96.00 220 LEU A CA 1
ATOM 1709 C C . LEU A 1 220 ? -1.459 15.553 -9.323 1.00 96.00 220 LEU A C 1
ATOM 1711 O O . LEU A 1 220 ? -2.141 15.452 -10.342 1.00 96.00 220 LEU A O 1
ATOM 1715 N N . ASN A 1 221 ? -0.169 15.900 -9.355 1.00 95.44 221 ASN A N 1
ATOM 1716 C CA . ASN A 1 221 ? 0.559 16.191 -10.588 1.00 95.44 221 ASN A CA 1
ATOM 1717 C C . ASN A 1 221 ? 0.651 14.968 -11.509 1.00 95.44 221 ASN A C 1
ATOM 1719 O O . ASN A 1 221 ? 0.374 15.102 -12.698 1.00 95.44 221 ASN A O 1
ATOM 1723 N N . ARG A 1 222 ? 0.935 13.768 -10.979 1.00 93.62 222 ARG A N 1
ATOM 1724 C CA . ARG A 1 222 ? 0.924 12.532 -11.784 1.00 93.62 222 ARG A CA 1
ATOM 1725 C C . ARG A 1 222 ? -0.442 12.239 -12.399 1.00 93.62 222 ARG A C 1
ATOM 1727 O O . ARG A 1 222 ? -0.507 11.814 -13.544 1.00 93.62 222 ARG A O 1
ATOM 1734 N N . LEU A 1 223 ? -1.543 12.473 -11.680 1.00 96.06 223 LEU A N 1
ATOM 1735 C CA . LEU A 1 223 ? -2.891 12.301 -12.245 1.00 96.06 223 LEU A CA 1
ATOM 1736 C C . LEU A 1 223 ? -3.137 13.256 -13.425 1.00 96.06 223 LEU A C 1
ATOM 1738 O O . LEU A 1 223 ? -3.712 12.843 -14.431 1.00 96.06 223 LEU A O 1
ATOM 1742 N N . ILE A 1 224 ? -2.672 14.506 -13.323 1.00 96.31 224 ILE A N 1
ATOM 1743 C CA . ILE A 1 224 ? -2.753 15.496 -14.409 1.00 96.31 224 ILE A CA 1
ATOM 1744 C C . ILE A 1 224 ? -1.880 15.072 -15.597 1.00 96.31 224 ILE A C 1
ATOM 1746 O O . ILE A 1 224 ? -2.333 15.109 -16.741 1.00 96.31 224 ILE A O 1
ATOM 1750 N N . GLU A 1 225 ? -0.638 14.661 -15.340 1.00 94.69 225 GLU A N 1
ATOM 1751 C CA . GLU A 1 225 ? 0.309 14.243 -16.376 1.00 94.69 225 GLU A CA 1
ATOM 1752 C C . GLU A 1 225 ? -0.176 12.985 -17.106 1.00 94.69 225 GLU A C 1
ATOM 1754 O O . GLU A 1 225 ? -0.228 12.966 -18.336 1.00 94.69 225 GLU A O 1
ATOM 1759 N N . ASN A 1 226 ? -0.653 11.982 -16.368 1.00 94.19 226 ASN A N 1
ATOM 1760 C CA . ASN A 1 226 ? -1.214 10.757 -16.934 1.00 94.19 226 ASN A CA 1
ATOM 1761 C C . ASN A 1 226 ? -2.436 11.033 -17.815 1.00 94.19 226 ASN A C 1
ATOM 1763 O O . ASN A 1 226 ? -2.579 10.424 -18.873 1.00 94.19 226 ASN A O 1
ATOM 1767 N N . GLU A 1 227 ? -3.307 11.965 -17.421 1.00 95.31 227 GLU A N 1
ATOM 1768 C CA . GLU A 1 227 ? -4.432 12.397 -18.255 1.00 95.31 227 GLU A CA 1
ATOM 1769 C C . GLU A 1 227 ? -3.968 13.143 -19.516 1.00 95.31 227 GLU A C 1
ATOM 1771 O O . GLU A 1 227 ? -4.518 12.928 -20.600 1.00 95.31 227 GLU A O 1
ATOM 1776 N N . ALA A 1 228 ? -2.955 14.005 -19.399 1.00 95.25 228 ALA A N 1
ATOM 1777 C CA . ALA A 1 228 ? -2.426 14.782 -20.517 1.00 95.25 228 ALA A CA 1
ATOM 1778 C C . ALA A 1 228 ? -1.696 13.916 -21.557 1.00 95.25 228 ALA A C 1
ATOM 1780 O O . ALA A 1 228 ? -1.787 14.201 -22.754 1.00 95.25 228 ALA A O 1
ATOM 1781 N N . LEU A 1 229 ? -0.995 12.871 -21.108 1.00 94.19 229 LEU A N 1
ATOM 1782 C CA . LEU A 1 229 ? -0.214 11.958 -21.948 1.00 94.19 229 LEU A CA 1
ATOM 1783 C C . LEU A 1 229 ? -1.025 10.768 -22.484 1.00 94.19 229 LEU A C 1
ATOM 1785 O O . LEU A 1 229 ? -0.559 10.063 -23.383 1.00 94.19 229 LEU A O 1
ATOM 1789 N N . ALA A 1 230 ? -2.230 10.526 -21.964 1.00 93.12 230 ALA A N 1
ATOM 1790 C CA . ALA A 1 230 ? -3.066 9.420 -22.409 1.00 93.12 230 ALA A CA 1
ATOM 1791 C C . ALA A 1 230 ? -3.461 9.559 -23.887 1.00 93.12 230 ALA A C 1
ATOM 1793 O O . ALA A 1 230 ? -3.968 10.592 -24.326 1.00 93.12 230 ALA A O 1
ATOM 1794 N N . SER A 1 231 ? -3.322 8.470 -24.652 1.00 91.12 231 SER A N 1
ATOM 1795 C CA . SER A 1 231 ? -3.788 8.417 -26.048 1.00 91.12 231 SER A CA 1
ATOM 1796 C C . SER A 1 231 ? -5.298 8.648 -26.167 1.00 91.12 231 SER A C 1
ATOM 1798 O O . SER A 1 231 ? -5.770 9.183 -27.167 1.00 91.12 231 SER A O 1
ATOM 1800 N N . ASN A 1 232 ? -6.049 8.269 -25.133 1.00 91.62 232 ASN A N 1
ATOM 1801 C CA . ASN A 1 232 ? -7.462 8.567 -24.973 1.00 91.62 232 ASN A CA 1
ATOM 1802 C C . ASN A 1 232 ? -7.727 8.972 -23.520 1.00 91.62 232 ASN A C 1
ATOM 1804 O O . ASN A 1 232 ? -7.550 8.179 -22.597 1.00 91.62 232 ASN A O 1
ATOM 1808 N N . ARG A 1 233 ? -8.193 10.207 -23.319 1.00 89.25 233 ARG A N 1
ATOM 1809 C CA . ARG A 1 233 ? -8.433 10.768 -21.981 1.00 89.25 233 ARG A CA 1
ATOM 1810 C C . ARG A 1 233 ? -9.456 9.987 -21.161 1.00 89.25 233 ARG A C 1
ATOM 1812 O O . ARG A 1 233 ? -9.395 10.014 -19.940 1.00 89.25 233 ARG A O 1
ATOM 1819 N N . VAL A 1 234 ? -10.391 9.286 -21.807 1.00 89.25 234 VAL A N 1
ATOM 1820 C CA . VAL A 1 234 ? -11.419 8.496 -21.105 1.00 89.25 234 VAL A CA 1
ATOM 1821 C C . VAL A 1 234 ? -10.805 7.317 -20.339 1.00 89.25 234 VAL A C 1
ATOM 1823 O O . VAL A 1 234 ? -11.349 6.908 -19.309 1.00 89.25 234 VAL A O 1
ATOM 1826 N N . ASP A 1 235 ? -9.660 6.815 -20.802 1.00 89.81 235 ASP A N 1
ATOM 1827 C CA . ASP A 1 235 ? -8.981 5.656 -20.220 1.00 89.81 235 ASP A CA 1
ATOM 1828 C C . ASP A 1 235 ? -8.095 6.036 -19.019 1.00 89.81 235 ASP A C 1
ATOM 1830 O O . ASP A 1 235 ? -7.713 5.167 -18.231 1.00 89.81 235 ASP A O 1
ATOM 1834 N N . ALA A 1 236 ? -7.811 7.331 -18.840 1.00 95.12 236 ALA A N 1
ATOM 1835 C CA . ALA A 1 236 ? -7.078 7.856 -17.697 1.00 95.12 236 ALA A CA 1
ATOM 1836 C C . ALA A 1 236 ? -8.005 8.100 -16.497 1.00 95.12 236 ALA A C 1
ATOM 1838 O O . ALA A 1 236 ? -9.151 8.538 -16.634 1.00 95.12 236 ALA A O 1
ATOM 1839 N N . TYR A 1 237 ? -7.496 7.846 -15.291 1.00 97.31 237 TYR A N 1
ATOM 1840 C CA . TYR A 1 237 ? -8.136 8.324 -14.070 1.00 97.31 237 TYR A CA 1
ATOM 1841 C C . TYR A 1 237 ? -7.674 9.751 -13.799 1.00 97.31 237 TYR A C 1
ATOM 1843 O O . TYR A 1 237 ? -6.523 9.972 -13.433 1.00 97.31 237 TYR A O 1
ATOM 1851 N N . SER A 1 238 ? -8.555 10.720 -14.038 1.00 97.12 238 SER A N 1
ATOM 1852 C CA . SER A 1 238 ? -8.222 12.134 -13.883 1.00 97.12 238 SER A CA 1
ATOM 1853 C C . SER A 1 238 ? -8.213 12.569 -12.420 1.00 97.12 238 SER A C 1
ATOM 1855 O O . SER A 1 238 ? -8.908 11.993 -11.577 1.00 97.12 238 SER A O 1
ATOM 1857 N N . LEU A 1 239 ? -7.506 13.666 -12.136 1.00 97.44 239 LEU A N 1
ATOM 1858 C CA . LEU A 1 239 ? -7.571 14.341 -10.838 1.00 97.44 239 LEU A CA 1
ATOM 1859 C C . LEU A 1 239 ? -9.019 14.692 -10.459 1.00 97.44 239 LEU A C 1
ATOM 1861 O O . LEU A 1 239 ? -9.437 14.468 -9.328 1.00 97.44 239 LEU A O 1
ATOM 1865 N N . ALA A 1 240 ? -9.808 15.186 -11.417 1.00 97.31 240 ALA A N 1
ATOM 1866 C CA . ALA A 1 240 ? -11.214 15.510 -11.190 1.00 97.31 240 ALA A CA 1
ATOM 1867 C C . ALA A 1 240 ? -12.048 14.278 -10.794 1.00 97.31 240 ALA A C 1
ATOM 1869 O O . ALA A 1 240 ? -12.921 14.388 -9.936 1.00 97.31 240 ALA A O 1
ATOM 1870 N N . SER A 1 241 ? -11.768 13.109 -11.386 1.00 97.56 241 SER A N 1
ATOM 1871 C CA . SER A 1 241 ? -12.432 11.855 -11.005 1.00 97.56 241 SER A CA 1
ATOM 1872 C C . SER A 1 241 ? -12.039 11.439 -9.589 1.00 97.56 241 SER A C 1
ATOM 1874 O O . SER A 1 241 ? -12.916 11.151 -8.786 1.00 97.56 241 SER A O 1
ATOM 1876 N N . MET A 1 242 ? -10.743 11.489 -9.260 1.00 97.75 242 MET A N 1
ATOM 1877 C CA . MET A 1 242 ? -10.247 11.173 -7.917 1.00 97.75 242 MET A CA 1
ATOM 1878 C C . MET A 1 242 ? -10.885 12.055 -6.841 1.00 97.75 242 MET A C 1
ATOM 1880 O O . MET A 1 242 ? -11.386 11.534 -5.853 1.00 97.75 242 MET A O 1
ATOM 1884 N N . LEU A 1 243 ? -10.938 13.371 -7.063 1.00 97.62 243 LEU A N 1
ATOM 1885 C CA . LEU A 1 243 ? -11.556 14.316 -6.126 1.00 97.62 243 LEU A CA 1
ATOM 1886 C C . LEU A 1 243 ? -13.080 14.176 -6.030 1.00 97.62 243 LEU A C 1
ATOM 1888 O O . LEU A 1 243 ? -13.650 14.598 -5.035 1.00 97.62 243 LEU A O 1
ATOM 1892 N N . SER A 1 244 ? -13.739 13.643 -7.062 1.00 97.81 244 SER A N 1
ATOM 1893 C CA . SER A 1 244 ? -15.181 13.358 -7.016 1.00 97.81 244 SER A CA 1
ATOM 1894 C C . SER A 1 244 ? -15.484 12.054 -6.281 1.00 97.81 244 SER A C 1
ATOM 1896 O O . SER A 1 244 ? -16.556 11.920 -5.697 1.00 97.81 244 SER A O 1
ATOM 1898 N N . ASP A 1 245 ? -14.564 11.090 -6.358 1.00 97.38 245 ASP A N 1
ATOM 1899 C CA . ASP A 1 245 ? -14.675 9.807 -5.671 1.00 97.38 245 ASP A CA 1
ATOM 1900 C C . ASP A 1 245 ? -14.277 9.913 -4.187 1.00 97.38 245 ASP A C 1
ATOM 1902 O O . ASP A 1 245 ? -14.711 9.072 -3.406 1.00 97.38 245 ASP A O 1
ATOM 1906 N N . LEU A 1 246 ? -13.451 10.895 -3.799 1.00 94.69 246 LEU A N 1
ATOM 1907 C CA . LEU A 1 246 ? -13.018 11.165 -2.418 1.00 94.69 246 LEU A CA 1
ATOM 1908 C C . LEU A 1 246 ? -14.123 11.813 -1.567 1.00 94.69 246 LEU A C 1
ATOM 1910 O O . LEU A 1 246 ? -14.304 11.353 -0.416 1.00 94.69 246 LEU A O 1
#

Secondary structure (DSSP, 8-state):
----SS--S--GGG---HHHHS----HHHHHHHHHHHS--TT--SHHHHHHHHHHHHTHHHH-GGG------TTBSS--TT-TTTT-HHHHHHHHHHHHHHHHHHHHHHS--TT--SHHHHHHHHHHHHHHHHHHHHHHTTTT-EEE----TTS-S-SEEEPPHHHHHHHHHHHIIIIIS--GGG--HHHHHHH-SS-HHHHHHHHHHHHHHHHT-HHHHHHHHHHHHH-SSGGGS--HHHHHHH-

Solvent-accessible surface area (backbone atoms only — not comparable to full-atom values): 14071 Å² total; per-residue (Å²): 100,61,62,39,83,57,60,48,49,74,51,83,90,69,69,71,55,73,78,76,45,46,68,74,89,47,74,34,54,56,48,51,49,46,71,76,66,58,84,63,86,90,46,90,48,77,76,64,42,44,67,60,54,52,58,61,58,49,51,30,79,81,37,70,64,56,36,76,70,88,52,50,93,50,42,38,63,40,43,76,60,36,62,56,32,92,40,33,58,61,20,32,56,35,26,51,55,47,52,60,53,48,62,76,45,42,70,74,74,30,52,56,93,96,57,72,46,61,54,38,41,50,55,52,53,50,50,53,47,49,53,34,52,40,51,39,52,24,47,34,41,47,52,12,21,49,71,46,87,68,59,95,87,53,84,76,75,42,68,41,76,53,54,30,69,61,27,51,50,30,47,50,49,40,50,69,65,52,73,36,83,60,63,80,75,65,48,68,79,56,41,74,66,63,48,97,74,54,70,65,60,54,52,52,51,36,45,46,52,42,52,53,58,61,68,29,66,72,36,48,50,40,12,48,49,49,30,71,70,36,96,48,55,86,60,33,54,36,48,69,55,52,66,71,70,104

Mean predicted aligned error: 4.84 Å

pLDDT: mean 91.74, std 7.79, range [59.66, 98.56]

Sequence (246 aa):
MDYSRFNYVAQPEDNIALADIVPGIGPYDKYAIMWGYTPISGAHSSDEERPTLDQWARVQDTVPWYRFSDNNEGGYGTLNEAVGDADPVKSTGLGFKNLRRVVTYISSAATRPGEDNDDLREIYDRTVGQWATEAGHVATVVGGESVQYKSGSQPGAVYTPLSRARQQEAMRFINENVFQTPSYLIQPAIARRIEAGGMITRITNAQGRVLTSLLNDGRLNRLIENEALASNRVDAYSLASMLSDL

Foldseek 3Di:
DAQAQFQLQDDVVNVDDPVRGGDDQDPQNVLVCCLVPPDDPPDPDPVSCVVVSVVSLCVCVVVVSNFDDPLDDQAFLNDYNQPVSVQLLNRLVSSVVVLLVQLVCLVVVQDDPPDACVSSVVSLLVSLVVNLVSLLNLLSLQLHWHAGDDDPPDDDDRTGRDWQVSNLSSLVSCVVPQVPDPVSSPDVVSCVRPHPDCSVVSSVVSSVSSVCSNVPPSSLVSLVVQCVPDPDNVGGCHSVNSVVSD

Radius of gyration: 21.68 Å; Cα contacts (8 Å, |Δi|>4): 281; chains: 1; bounding box: 55×41×64 Å